Protein 1VDX (pdb70)

B-factor: mean 43.55, std 13.24, range [12.9, 98.38]

Radius of gyration: 16.68 Å; Cα contacts (8 Å, |Δi|>4): 353; chains: 1; bounding box: 42×32×39 Å

CATH classification: 3.90.1140.10

Foldseek 3Di:
DWKFKWFAFDVLLLVLLVVLLVLLPPDQFHKQFADSVPWTWTLTGQGDDDVVVVVVLVVQQQVLQAVDAKDKKWWWFWDAPPDLVDGFWIKIAIHDCVSVQVSSVSSQVVCVVVVTDHDDRDGGITTGITGPDGDHSVSSSVSRVVRGTPTSGMGMRFKMFMWDWDDDDSDIDIDTPDIHTHHD

Sequence (184 aa):
MRAFIAIDVNESVRDSLVRAQDYIGSKEAKIKFVERENLHITLKFLGEITEEQAEEIKNILKKIAEKYKKHEVKVKGIGVFPNPNYIRVIWAGIENDEIIREMAREIEDELAKLGFKKEGNFVAHITLGRVKFVKDKLGLTMKLKELANEDFGSFVVDAIELKKSTLTPKGPIYETLARFELSE

Organism: Pyrococcus horikoshii (strain ATCC 700860 / DSM 12428 / JCM 9974 / NBRC 100139 / OT-3) (NCBI:txid70601)

Solvent-accessible surface area: 10277 Å² total; per-residue (Å²): 34,116,5,9,0,1,1,41,10,56,98,71,0,18,46,29,0,46,169,11,11,115,121,3,21,60,170,26,1,95,14,70,45,24,81,80,119,14,1,25,0,19,8,13,131,9,29,115,3,76,119,138,60,4,85,76,0,52,103,23,0,114,100,0,2,90,128,28,130,54,40,120,4,77,0,83,9,20,16,30,110,56,85,87,133,151,24,111,15,3,50,0,8,18,81,93,24,90,73,0,121,59,0,5,139,33,0,34,50,33,0,32,147,68,72,32,178,101,114,56,138,53,69,3,52,0,20,0,0,101,15,133,116,59,112,72,138,126,17,2,37,104,48,10,136,126,14,45,119,69,78,21,26,38,3,75,0,52,8,0,12,0,18,61,17,58,131,68,145,169,22,49,75,62,80,63,55,22,154,28,96,7,45,150

Structure (mmCIF, N/CA/C/O backbone):
data_1VDX
#
_entry.id   1VDX
#
_cell.length_a   44.068
_cell.length_b   45.471
_cell.length_c   93.171
_cell.angle_alpha   90.00
_cell.angle_beta   90.00
_cell.angle_gamma   90.00
#
_symmetry.space_group_name_H-M   'P 21 21 21'
#
loop_
_entity.id
_entity.type
_entity.pdbx_description
1 polymer 'Hypothetical protein PH0099'
2 non-polymer 'CHLORIDE ION'
3 water water
#
loop_
_atom_site.group_PDB
_atom_site.id
_atom_site.type_symbol
_atom_site.label_atom_id
_atom_site.label_alt_id
_atom_site.label_comp_id
_atom_site.label_asym_id
_atom_site.label_entity_id
_atom_site.label_seq_id
_atom_site.pdbx_PDB_ins_code
_atom_site.Cartn_x
_atom_site.Cartn_y
_atom_site.Cartn_z
_atom_site.occupancy
_atom_site.B_iso_or_equiv
_atom_site.auth_seq_id
_atom_site.auth_comp_id
_atom_site.auth_asym_id
_atom_site.auth_atom_id
_atom_site.pdbx_PDB_model_num
ATOM 1 N N . MET A 1 1 ? 1.973 -8.398 47.870 1.00 39.81 1 MET A N 1
ATOM 2 C CA . MET A 1 1 ? 3.080 -7.486 48.244 1.00 44.96 1 MET A CA 1
ATOM 3 C C . MET A 1 1 ? 2.927 -7.053 49.699 1.00 44.64 1 MET A C 1
ATOM 4 O O . MET A 1 1 ? 1.860 -7.201 50.292 1.00 47.40 1 MET A O 1
ATOM 9 N N . ARG A 1 2 ? 4.010 -6.567 50.279 1.00 41.37 2 ARG A N 1
ATOM 10 C CA . ARG A 1 2 ? 3.992 -6.044 51.642 1.00 43.54 2 ARG A CA 1
ATOM 11 C C . ARG A 1 2 ? 3.719 -4.566 51.356 1.00 41.20 2 ARG A C 1
ATOM 12 O O . ARG A 1 2 ? 4.396 -3.984 50.496 1.00 43.71 2 ARG A O 1
ATOM 20 N N . ALA A 1 3 ? 2.760 -3.960 52.047 1.00 37.24 3 ALA A N 1
ATOM 21 C CA . ALA A 1 3 ? 2.445 -2.559 51.786 1.00 37.21 3 ALA A CA 1
ATOM 22 C C . ALA A 1 3 ? 2.056 -1.755 53.024 1.00 35.32 3 ALA A C 1
ATOM 23 O O . ALA A 1 3 ? 1.648 -2.311 54.039 1.00 35.21 3 ALA A O 1
ATOM 25 N N . PHE A 1 4 ? 2.188 -0.435 52.910 1.00 32.73 4 PHE A N 1
ATOM 26 C CA . PHE A 1 4 ? 1.834 0.484 53.979 1.00 30.37 4 PHE A CA 1
ATOM 27 C C . PHE A 1 4 ? 1.520 1.882 53.445 1.00 29.34 4 PHE A C 1
ATOM 28 O O . PHE A 1 4 ? 1.935 2.256 52.346 1.00 28.73 4 PHE A O 1
ATOM 36 N N . ILE A 1 5 ? 0.769 2.649 54.228 1.00 28.87 5 ILE A N 1
ATOM 37 C CA . ILE A 1 5 ? 0.391 4.005 53.851 1.00 25.03 5 ILE A CA 1
ATOM 38 C C . ILE A 1 5 ? 1.237 4.974 54.672 1.00 29.04 5 ILE A C 1
ATOM 39 O O . ILE A 1 5 ? 1.310 4.851 55.896 1.00 27.94 5 ILE A O 1
ATOM 44 N N . ALA A 1 6 ? 1.851 5.953 54.012 1.00 30.61 6 ALA A N 1
ATOM 45 C CA . ALA A 1 6 ? 2.699 6.889 54.728 1.00 32.10 6 ALA A CA 1
ATOM 46 C C . ALA A 1 6 ? 2.688 8.326 54.242 1.00 32.72 6 ALA A C 1
ATOM 47 O O . ALA A 1 6 ? 2.230 8.637 53.140 1.00 35.97 6 ALA A O 1
ATOM 49 N N . ILE A 1 7 ? 3.198 9.190 55.120 1.00 31.42 7 ILE A N 1
ATOM 50 C CA . ILE A 1 7 ? 3.369 10.617 54.875 1.00 27.42 7 ILE A CA 1
ATOM 51 C C . ILE A 1 7 ? 4.888 10.786 54.985 1.00 33.23 7 ILE A C 1
ATOM 52 O O . ILE A 1 7 ? 5.502 10.361 55.972 1.00 29.62 7 ILE A O 1
ATOM 57 N N . ASP A 1 8 ? 5.503 11.397 53.984 1.00 33.96 8 ASP A N 1
ATOM 58 C CA . ASP A 1 8 ? 6.946 11.572 54.028 1.00 35.53 8 ASP A CA 1
ATOM 59 C C . ASP A 1 8 ? 7.376 12.963 54.477 1.00 32.67 8 ASP A C 1
ATOM 60 O O . ASP A 1 8 ? 6.664 13.953 54.279 1.00 36.41 8 ASP A O 1
ATOM 65 N N . VAL A 1 9 ? 8.566 13.023 55.068 1.00 30.19 9 VAL A N 1
ATOM 66 C CA . VAL A 1 9 ? 9.141 14.268 55.565 1.00 30.95 9 VAL A CA 1
ATOM 67 C C . VAL A 1 9 ? 9.985 14.947 54.478 1.00 31.12 9 VAL A C 1
ATOM 68 O O . VAL A 1 9 ? 10.130 14.425 53.372 1.00 29.88 9 VAL A O 1
ATOM 72 N N . ASN A 1 10 ? 10.520 16.121 54.778 1.00 31.47 10 ASN A N 1
ATOM 73 C CA . ASN A 1 10 ? 11.336 16.829 53.798 1.00 32.48 10 ASN A CA 1
ATOM 74 C C . ASN A 1 10 ? 12.814 16.629 54.140 1.00 30.16 10 ASN A C 1
ATOM 75 O O . ASN A 1 10 ? 13.145 15.968 55.128 1.00 28.31 10 ASN A O 1
ATOM 80 N N . GLU A 1 11 ? 13.709 17.194 53.340 1.00 26.53 11 GLU A N 1
ATOM 81 C CA . GLU A 1 11 ? 15.136 17.008 53.596 1.00 33.92 11 GLU A CA 1
ATOM 82 C C . GLU A 1 11 ? 15.696 17.562 54.907 1.00 33.14 11 GLU A C 1
ATOM 83 O O . GLU A 1 11 ? 16.456 16.877 55.594 1.00 30.54 11 GLU A O 1
ATOM 89 N N . SER A 1 12 ? 15.331 18.793 55.254 1.00 31.25 12 SER A N 1
ATOM 90 C CA . SER A 1 12 ? 15.835 19.408 56.476 1.00 28.38 12 SER A CA 1
ATOM 91 C C . SER A 1 12 ? 15.546 18.548 57.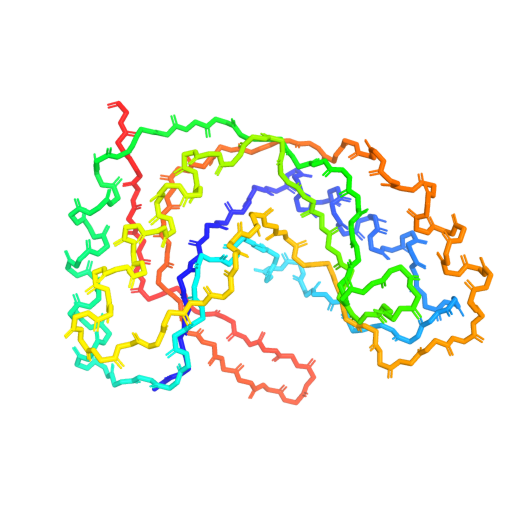698 1.00 28.81 12 SER A C 1
ATOM 92 O O . SER A 1 12 ? 16.425 18.350 58.541 1.00 29.30 12 SER A O 1
ATOM 95 N N . VAL A 1 13 ? 14.318 18.033 57.787 1.00 27.34 13 VAL A N 1
ATOM 96 C CA . VAL A 1 13 ? 13.911 17.175 58.900 1.00 24.89 13 VAL A CA 1
ATOM 97 C C . VAL A 1 13 ? 14.684 15.864 58.789 1.00 25.62 13 VAL A C 1
ATOM 98 O O . VAL A 1 13 ? 15.081 15.269 59.788 1.00 29.30 13 VAL A O 1
ATOM 102 N N . ARG A 1 14 ? 14.910 15.434 57.558 1.00 24.27 14 ARG A N 1
ATOM 103 C CA . ARG A 1 14 ? 15.632 14.208 57.305 1.00 26.48 14 ARG A CA 1
ATOM 104 C C . ARG A 1 14 ? 17.095 14.367 57.745 1.00 30.33 14 ARG A C 1
ATOM 105 O O . ARG A 1 14 ? 17.625 13.504 58.456 1.00 29.65 14 ARG A O 1
ATOM 113 N N . ASP A 1 15 ? 17.747 15.461 57.342 1.00 28.83 15 ASP A N 1
ATOM 114 C CA . ASP A 1 15 ? 19.137 15.690 57.748 1.00 29.89 15 ASP A CA 1
ATOM 115 C C . ASP A 1 15 ? 19.226 15.780 59.257 1.00 26.24 15 ASP A C 1
ATOM 116 O O . ASP A 1 15 ? 20.087 15.163 59.880 1.00 31.67 15 ASP A O 1
ATOM 121 N N . SER A 1 16 ? 18.331 16.561 59.842 1.00 22.92 16 SER A N 1
ATOM 122 C CA . SER A 1 16 ? 18.301 16.730 61.281 1.00 23.12 16 SER A CA 1
ATOM 123 C C . SER A 1 16 ? 18.115 15.386 61.993 1.00 28.58 16 SER A C 1
ATOM 124 O O . SER A 1 16 ? 18.824 15.092 62.953 1.00 32.70 16 SER A O 1
ATOM 127 N N . LEU A 1 17 ? 17.178 14.565 61.522 1.00 29.16 17 LEU A N 1
ATOM 128 C CA . LEU A 1 17 ? 16.940 13.278 62.160 1.00 28.03 17 LEU A CA 1
ATOM 129 C C . LEU A 1 17 ? 18.122 12.300 62.066 1.00 29.70 17 LEU A C 1
ATOM 130 O O . LEU A 1 17 ? 18.382 11.570 63.023 1.00 26.29 17 LEU A O 1
ATOM 135 N N . VAL A 1 18 ? 18.848 12.294 60.947 1.00 31.58 18 VAL A N 1
ATOM 136 C CA . VAL A 1 18 ? 19.986 11.386 60.793 1.00 31.19 18 VAL A CA 1
ATOM 137 C C . VAL A 1 18 ? 21.101 11.764 61.760 1.00 33.74 18 VAL A C 1
ATOM 138 O O . VAL A 1 18 ? 21.734 10.890 62.347 1.00 30.12 18 VAL A O 1
ATOM 142 N N . ARG A 1 19 ? 21.328 13.063 61.926 1.00 32.87 19 ARG A N 1
ATOM 143 C CA . ARG A 1 19 ? 22.356 13.535 62.828 1.00 28.87 19 ARG A CA 1
ATOM 144 C C . ARG A 1 19 ? 21.966 13.151 64.248 1.00 25.31 19 ARG A C 1
ATOM 145 O O . ARG A 1 19 ? 22.825 12.807 65.066 1.00 25.92 19 ARG A O 1
ATOM 153 N N . ALA A 1 20 ? 20.667 13.191 64.535 1.00 28.17 20 ALA A N 1
ATOM 154 C CA . ALA A 1 20 ? 20.185 12.827 65.865 1.00 30.99 20 ALA A CA 1
ATOM 155 C C . ALA A 1 20 ? 20.455 11.336 66.073 1.00 32.13 20 ALA A C 1
ATOM 156 O O . ALA A 1 20 ? 20.843 10.913 67.161 1.00 31.12 20 ALA A O 1
ATOM 158 N N . GLN A 1 21 ? 20.257 10.554 65.014 1.00 29.53 21 GLN A N 1
ATOM 159 C CA . GLN A 1 21 ? 20.488 9.112 65.060 1.00 34.63 21 GLN A CA 1
ATOM 160 C C . GLN A 1 21 ? 21.955 8.856 65.353 1.00 35.16 21 GLN A C 1
ATOM 161 O O . GLN A 1 21 ? 22.307 8.001 66.164 1.00 34.19 21 GLN A O 1
ATOM 167 N N . ASP A 1 22 ? 22.805 9.602 64.661 1.00 34.59 22 ASP A N 1
ATOM 168 C CA . ASP A 1 22 ? 24.247 9.490 64.821 1.00 35.51 22 ASP A CA 1
ATOM 169 C C . ASP A 1 22 ? 24.601 9.845 66.275 1.00 32.75 22 ASP A C 1
ATOM 170 O O . ASP A 1 22 ? 25.439 9.207 66.897 1.00 27.80 22 ASP A O 1
ATOM 175 N N . TYR A 1 23 ? 23.933 10.845 66.832 1.00 32.37 23 TYR A N 1
ATOM 176 C CA . TYR A 1 23 ? 24.220 11.225 68.208 1.00 32.08 23 TYR A CA 1
ATOM 177 C C . TYR A 1 23 ? 23.852 10.101 69.189 1.00 31.82 23 TYR A C 1
ATOM 178 O O . TYR A 1 23 ? 24.598 9.823 70.127 1.00 30.56 23 TYR A O 1
ATOM 187 N N . ILE A 1 24 ? 22.709 9.455 68.979 1.00 26.57 24 ILE A N 1
ATOM 188 C CA . ILE A 1 24 ? 22.313 8.353 69.848 1.00 29.25 24 ILE A CA 1
ATOM 189 C C . ILE A 1 24 ? 23.377 7.249 69.750 1.00 29.80 24 ILE A C 1
ATOM 190 O O . ILE A 1 24 ? 23.764 6.655 70.756 1.00 33.34 24 ILE A O 1
ATOM 195 N N . GLY A 1 25 ? 23.845 6.980 68.534 1.00 32.60 25 GLY A N 1
ATOM 196 C CA . GLY A 1 25 ? 24.885 5.984 68.330 1.00 34.38 25 GLY A CA 1
ATOM 197 C C . GLY A 1 25 ? 24.579 4.531 68.654 1.00 42.82 25 GLY A C 1
ATOM 198 O O . GLY A 1 25 ? 23.419 4.113 68.671 1.00 43.77 25 GLY A O 1
ATOM 199 N N . SER A 1 26 ? 25.635 3.764 68.931 1.00 44.42 26 SER A N 1
ATOM 200 C CA . SER A 1 26 ? 25.507 2.335 69.217 1.00 46.90 26 SER A CA 1
ATOM 201 C C . SER A 1 26 ? 26.189 1.876 70.499 1.00 48.97 26 SER A C 1
ATOM 202 O O . SER A 1 26 ? 26.382 0.676 70.685 1.00 49.84 26 SER A O 1
ATOM 205 N N . LYS A 1 27 ? 26.549 2.812 71.374 1.00 49.12 27 LYS A N 1
ATOM 206 C CA . LYS A 1 27 ? 27.226 2.473 72.620 1.00 47.32 27 LYS A CA 1
ATOM 207 C C . LYS A 1 27 ? 26.270 2.004 73.708 1.00 47.90 27 LYS A C 1
ATOM 208 O O . LYS A 1 27 ? 26.474 0.950 74.309 1.00 56.59 27 LYS A O 1
ATOM 214 N N . GLU A 1 28 ? 25.231 2.785 73.968 1.00 41.68 28 GLU A N 1
ATOM 215 C CA . GLU A 1 28 ? 24.273 2.432 75.004 1.00 40.27 28 GLU A CA 1
ATOM 216 C C . GLU A 1 28 ? 23.453 1.203 74.620 1.00 37.78 28 GLU A C 1
ATOM 217 O O . GLU A 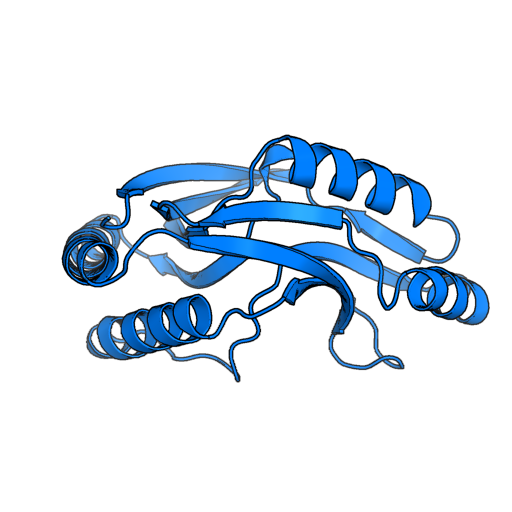1 28 ? 22.983 0.459 75.487 1.00 28.81 28 GLU A O 1
ATOM 223 N N . ALA A 1 29 ? 23.294 0.996 73.315 1.00 34.16 29 ALA A N 1
ATOM 224 C CA . ALA A 1 29 ? 22.506 -0.121 72.820 1.00 35.22 29 ALA A CA 1
ATOM 225 C C . ALA A 1 29 ? 22.729 -0.458 71.347 1.00 35.17 29 ALA A C 1
ATOM 226 O O . ALA A 1 29 ? 23.173 0.372 70.555 1.00 33.75 29 ALA A O 1
ATOM 228 N N . LYS A 1 30 ? 22.414 -1.705 71.012 1.00 37.86 30 LYS A N 1
ATOM 229 C CA . LYS A 1 30 ? 22.508 -2.241 69.658 1.00 36.26 30 LYS A CA 1
ATOM 230 C C . LYS A 1 30 ? 21.194 -1.797 69.018 1.00 33.26 30 LYS A C 1
ATOM 231 O O . LYS A 1 30 ? 20.121 -2.231 69.432 1.00 27.58 30 LYS A O 1
ATOM 237 N N . ILE A 1 31 ? 21.282 -0.910 68.033 1.00 33.61 31 ILE A N 1
ATOM 238 C CA . ILE A 1 31 ? 20.095 -0.386 67.373 1.00 36.85 31 ILE A CA 1
ATOM 239 C C . ILE A 1 31 ? 20.128 -0.425 65.852 1.00 36.60 31 ILE A C 1
ATOM 240 O O . ILE A 1 31 ? 21.121 -0.050 65.240 1.00 37.39 31 ILE A O 1
ATOM 245 N N . LYS A 1 32 ? 19.039 -0.887 65.247 1.00 37.85 32 LYS A N 1
ATOM 246 C CA . LYS A 1 32 ? 18.933 -0.883 63.795 1.00 41.96 32 LYS A CA 1
ATOM 247 C C . LYS A 1 32 ? 18.273 0.458 63.506 1.00 37.89 32 LYS A C 1
ATOM 248 O O . LYS A 1 32 ? 17.086 0.658 63.801 1.00 36.03 32 LYS A O 1
ATOM 254 N N . PHE A 1 33 ? 19.054 1.390 62.973 1.00 34.51 33 PHE A N 1
ATOM 255 C CA . PHE A 1 33 ? 18.543 2.716 62.650 1.00 29.38 33 PHE A CA 1
ATOM 256 C C . PHE A 1 33 ? 17.846 2.653 61.303 1.00 32.16 33 PHE A C 1
ATOM 257 O O . PHE A 1 33 ? 18.216 1.853 60.440 1.00 26.92 33 PHE A O 1
ATOM 265 N N . VAL A 1 34 ? 16.832 3.490 61.123 1.00 33.08 34 VAL A N 1
ATOM 266 C CA . VAL A 1 34 ? 16.104 3.524 59.860 1.00 26.01 34 VAL A CA 1
ATOM 267 C C . VAL A 1 34 ? 16.958 4.274 58.851 1.00 28.74 34 VAL A C 1
ATOM 268 O O . VAL A 1 34 ? 17.609 5.265 59.183 1.00 25.59 34 VAL A O 1
ATOM 272 N N . GLU A 1 35 ? 16.973 3.782 57.622 1.00 32.07 35 GLU A N 1
ATOM 273 C CA . GLU A 1 35 ? 17.732 4.425 56.567 1.00 32.84 35 GLU A CA 1
ATOM 274 C C . GLU A 1 35 ? 17.105 5.790 56.269 1.00 36.58 35 GLU A C 1
ATOM 275 O O . GLU A 1 35 ? 15.886 5.989 56.409 1.00 33.05 35 GLU A O 1
ATOM 281 N N . ARG A 1 36 ? 17.961 6.726 55.872 1.00 33.30 36 ARG A N 1
ATOM 282 C CA . ARG A 1 36 ? 17.584 8.100 55.570 1.00 31.13 36 ARG A CA 1
ATOM 283 C C . ARG A 1 36 ? 16.330 8.205 54.701 1.00 36.73 36 ARG A C 1
ATOM 284 O O . ARG A 1 36 ? 15.411 8.986 54.974 1.00 31.11 36 ARG A O 1
ATOM 292 N N . GLU A 1 37 ? 16.297 7.395 53.653 1.00 39.83 37 GLU A N 1
ATOM 293 C CA . GLU A 1 37 ? 15.185 7.403 52.708 1.00 41.57 37 GLU A CA 1
ATOM 294 C C . GLU A 1 37 ? 13.912 6.736 53.228 1.00 39.73 37 GLU A C 1
ATOM 295 O O . GLU A 1 37 ? 12.842 6.914 52.650 1.00 44.25 37 GLU A O 1
ATOM 301 N N . ASN A 1 38 ? 14.026 5.984 54.317 1.00 34.09 38 ASN A N 1
ATOM 302 C CA . ASN A 1 38 ? 12.870 5.304 54.891 1.00 32.74 38 ASN A CA 1
ATOM 303 C C . ASN A 1 38 ? 12.239 6.047 56.078 1.00 33.05 38 ASN A C 1
ATOM 304 O O . ASN A 1 38 ? 11.302 5.565 56.693 1.00 32.66 38 ASN A O 1
ATOM 309 N N . LEU A 1 39 ? 12.744 7.209 56.419 1.00 31.50 39 LEU A N 1
ATOM 310 C CA . LEU A 1 39 ? 12.145 7.935 57.529 1.00 29.90 39 LEU A CA 1
ATOM 311 C C . LEU A 1 39 ? 10.854 8.554 57.056 1.00 32.09 39 LEU A C 1
ATOM 312 O O . LEU A 1 39 ? 10.841 9.328 56.097 1.00 31.88 39 LEU A O 1
ATOM 317 N N . HIS A 1 40 ? 9.778 8.212 57.744 1.00 30.45 40 HIS A N 1
ATOM 318 C CA . HIS A 1 40 ? 8.440 8.730 57.418 1.00 28.96 40 HIS A CA 1
ATOM 319 C C . HIS A 1 40 ? 7.493 8.566 58.594 1.00 29.51 40 HIS A C 1
ATOM 320 O O . HIS A 1 40 ? 7.890 8.119 59.683 1.00 32.14 40 HIS A O 1
ATOM 327 N N . ILE A 1 41 ? 6.250 8.938 58.361 1.00 33.00 41 ILE A N 1
ATOM 328 C CA . ILE A 1 41 ? 5.206 8.795 59.360 1.00 30.65 41 ILE A CA 1
ATOM 329 C C . ILE A 1 41 ? 4.319 7.669 58.839 1.00 28.58 41 ILE A C 1
ATOM 330 O O . ILE A 1 41 ? 3.733 7.787 57.763 1.00 31.57 41 ILE A O 1
ATOM 335 N N . THR A 1 42 ? 4.224 6.581 59.591 1.00 25.33 42 THR A N 1
ATOM 336 C CA . THR A 1 42 ? 3.404 5.451 59.168 1.00 24.58 42 THR A CA 1
ATOM 337 C C . THR A 1 42 ? 1.950 5.740 59.497 1.00 29.13 42 THR A C 1
ATOM 338 O O . THR A 1 42 ? 1.608 6.016 60.644 1.00 20.95 42 THR A O 1
ATOM 342 N N . LEU A 1 43 ? 1.098 5.723 58.481 1.00 34.82 43 LEU A N 1
ATOM 343 C CA . LEU A 1 43 ? -0.309 5.969 58.722 1.00 36.65 43 LEU A CA 1
ATOM 344 C C . LEU A 1 43 ? -0.965 4.624 58.966 1.00 32.28 43 LEU A C 1
ATOM 345 O O . LEU A 1 43 ? -1.908 4.527 59.733 1.00 36.43 43 LEU A O 1
ATOM 350 N N . LYS A 1 44 ? -0.452 3.579 58.329 1.00 26.94 44 LYS A N 1
ATOM 351 C CA . LYS A 1 44 ? -1.021 2.261 58.530 1.00 24.34 44 LYS A CA 1
ATOM 352 C C . LYS A 1 44 ? -0.304 1.141 57.798 1.00 26.33 44 LYS A C 1
ATOM 353 O O . LYS A 1 44 ? -0.191 1.168 56.575 1.00 31.66 44 LYS A O 1
ATOM 359 N N . PHE A 1 45 ? 0.181 0.162 58.557 1.00 21.61 45 PHE A N 1
ATOM 360 C CA . PHE A 1 45 ? 0.839 -0.999 57.981 1.00 26.50 45 PHE A CA 1
ATOM 361 C C . PHE A 1 45 ? -0.289 -1.868 57.410 1.00 33.58 45 PHE A C 1
ATOM 362 O O . PHE A 1 45 ? -1.251 -2.184 58.110 1.00 35.29 45 PHE A O 1
ATOM 370 N N . LEU A 1 46 ? -0.176 -2.253 56.147 1.00 30.03 46 LEU A N 1
ATOM 371 C CA . LEU A 1 46 ? -1.207 -3.068 55.514 1.00 34.52 46 LEU A CA 1
ATOM 372 C C . LEU A 1 46 ? -0.870 -4.564 55.432 1.00 38.66 46 LEU A C 1
ATOM 373 O O . LEU A 1 46 ? -1.692 -5.364 54.975 1.00 34.97 46 LEU A O 1
ATOM 378 N N . GLY A 1 47 ? 0.334 -4.935 55.860 1.00 36.73 47 GLY A N 1
ATOM 379 C CA . GLY A 1 47 ? 0.740 -6.328 55.802 1.00 38.04 47 GLY A CA 1
ATOM 380 C C . GLY A 1 47 ? 0.784 -6.825 54.370 1.00 40.30 47 GLY A C 1
ATOM 381 O O . GLY A 1 47 ? 1.099 -6.066 53.452 1.00 41.39 47 GLY A O 1
ATOM 382 N N . GLU A 1 48 ? 0.463 -8.102 54.173 1.00 40.84 48 GLU A N 1
ATOM 383 C CA . GLU A 1 48 ? 0.453 -8.701 52.839 1.00 39.46 48 GLU A CA 1
ATOM 384 C C . GLU A 1 48 ? -0.854 -8.426 52.103 1.00 36.81 48 GLU A C 1
ATOM 385 O O . GLU A 1 48 ? 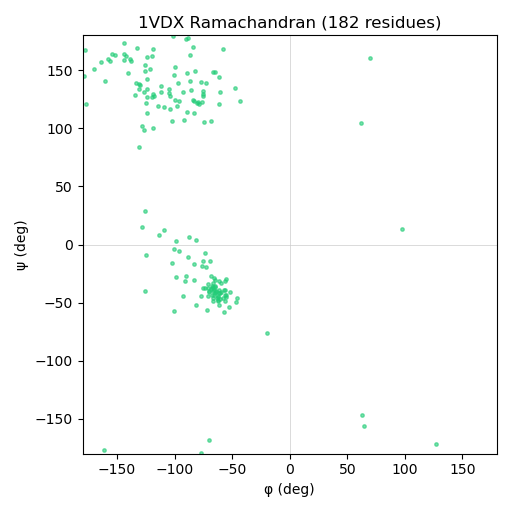-1.928 -8.763 52.595 1.00 39.04 48 GLU A O 1
ATOM 391 N N . ILE A 1 49 ? -0.763 -7.824 50.923 1.00 34.66 49 ILE A N 1
ATOM 392 C CA . ILE A 1 49 ? -1.957 -7.535 50.130 1.00 38.13 49 ILE A CA 1
ATOM 393 C C . ILE A 1 49 ? -1.745 -7.820 48.636 1.00 38.85 49 ILE A C 1
ATOM 394 O O . ILE A 1 49 ? -0.614 -7.860 48.155 1.00 34.86 49 ILE A O 1
ATOM 399 N N . THR A 1 50 ? -2.846 -7.998 47.912 1.00 37.73 50 THR A N 1
ATOM 400 C CA . THR A 1 50 ? -2.793 -8.273 46.483 1.00 43.16 50 THR A CA 1
ATOM 401 C C . THR A 1 50 ? -2.734 -6.978 45.690 1.00 42.55 50 THR A C 1
ATOM 402 O O . THR A 1 50 ? -3.019 -5.904 46.214 1.00 47.64 50 THR A O 1
ATOM 406 N N . GLU A 1 51 ? -2.343 -7.099 44.427 1.00 42.36 51 GLU A N 1
ATOM 407 C CA . GLU A 1 51 ? -2.275 -5.967 43.511 1.00 45.42 51 GLU A CA 1
ATOM 408 C C . GLU A 1 51 ? -3.689 -5.395 43.430 1.00 46.97 51 GLU A C 1
ATOM 409 O O . GLU A 1 51 ? -3.899 -4.185 43.412 1.00 45.41 51 GLU A O 1
ATOM 415 N N . GLU A 1 52 ? -4.653 -6.306 43.373 1.00 48.93 52 GLU A N 1
ATOM 416 C CA . GLU A 1 52 ? -6.062 -5.974 43.276 1.00 49.79 52 GLU A CA 1
ATOM 417 C C . GLU A 1 52 ? -6.541 -5.173 44.480 1.00 51.52 52 GLU A C 1
ATOM 418 O O . GLU A 1 52 ? -7.304 -4.221 44.326 1.00 50.29 52 GLU A O 1
ATOM 424 N N . GLN A 1 53 ? -6.102 -5.558 45.676 1.00 50.09 53 GLN A N 1
ATOM 425 C CA . GLN A 1 53 ? -6.488 -4.838 46.887 1.00 45.15 53 GLN A CA 1
ATOM 426 C C . GLN A 1 53 ? -5.772 -3.501 46.872 1.00 44.35 53 GLN A C 1
ATOM 427 O O . GLN A 1 53 ? -6.302 -2.497 47.352 1.00 43.33 53 GLN A O 1
ATOM 433 N N . ALA A 1 54 ? -4.558 -3.514 46.322 1.00 42.41 54 ALA A N 1
ATOM 434 C CA . ALA A 1 54 ? -3.724 -2.325 46.211 1.00 40.89 54 ALA A CA 1
ATOM 435 C C . ALA A 1 54 ? -4.483 -1.238 45.466 1.00 40.96 54 ALA A C 1
ATOM 436 O O . ALA A 1 54 ? -4.399 -0.068 45.830 1.00 40.65 54 ALA A O 1
ATOM 438 N N . GLU A 1 55 ? -5.227 -1.630 44.433 1.00 38.60 55 GLU A N 1
ATOM 439 C CA . GLU A 1 55 ? -6.006 -0.681 43.636 1.00 38.22 55 GLU A CA 1
ATOM 440 C C . GLU A 1 55 ? -7.203 -0.129 44.397 1.00 36.44 55 GLU A C 1
ATOM 441 O O . GLU A 1 55 ? -7.464 1.066 44.328 1.00 40.45 55 GLU A O 1
ATOM 447 N N . GLU A 1 56 ? -7.939 -0.994 45.094 1.00 32.36 56 GLU A N 1
ATOM 448 C CA . GLU A 1 56 ? -9.100 -0.560 45.868 1.00 37.78 56 GLU A CA 1
ATOM 449 C C . GLU A 1 56 ? -8.680 0.507 46.859 1.00 37.18 56 GLU A C 1
ATOM 450 O O . GLU A 1 56 ? -9.369 1.504 47.061 1.00 36.84 56 GLU A O 1
ATOM 456 N N . ILE A 1 57 ? -7.545 0.261 47.493 1.00 36.24 57 ILE A N 1
ATOM 457 C CA . ILE A 1 57 ? -7.019 1.171 48.482 1.00 36.83 57 ILE A CA 1
ATOM 458 C C . ILE A 1 57 ? -6.708 2.529 47.857 1.00 37.82 57 ILE A C 1
ATOM 459 O O . ILE A 1 57 ? -7.059 3.569 48.415 1.00 42.54 57 ILE A O 1
ATOM 464 N N . LYS A 1 58 ? -6.082 2.521 46.685 1.00 34.13 58 LYS A N 1
ATOM 465 C CA . LYS A 1 58 ? -5.752 3.769 46.009 1.00 33.16 58 LYS A CA 1
ATOM 466 C C . LYS A 1 58 ? -6.988 4.651 45.880 1.00 32.06 58 LYS A C 1
ATOM 467 O O . LYS A 1 58 ? -6.975 5.811 46.282 1.00 28.97 58 LYS A O 1
ATOM 473 N N . ASN A 1 59 ? -8.055 4.092 45.316 1.00 30.27 59 ASN A N 1
ATOM 474 C CA . ASN A 1 59 ? -9.293 4.832 45.125 1.00 32.50 59 ASN A CA 1
ATOM 475 C C . ASN A 1 59 ? -9.872 5.420 46.416 1.00 35.38 59 ASN A C 1
ATO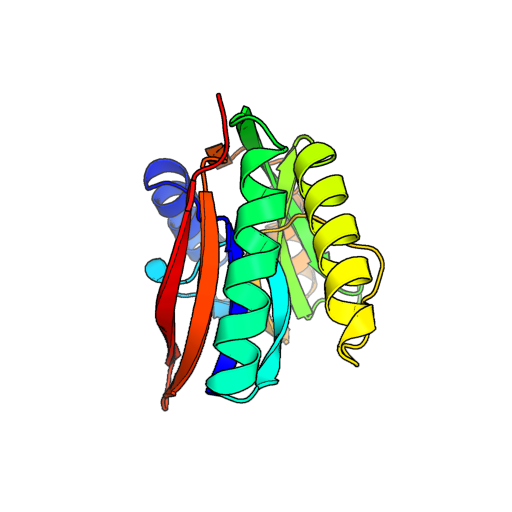M 476 O O . ASN A 1 59 ? -10.506 6.472 46.386 1.00 34.79 59 ASN A O 1
ATOM 481 N N . ILE A 1 60 ?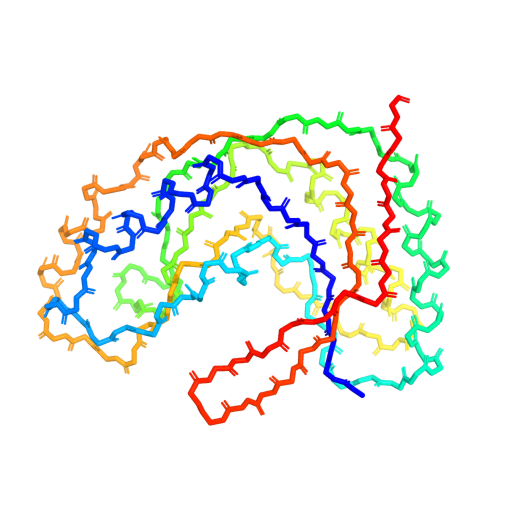 -9.664 4.746 47.543 1.00 29.28 60 ILE A N 1
ATOM 482 C CA . ILE A 1 60 ? -10.175 5.247 48.813 1.00 38.08 60 ILE A CA 1
ATOM 483 C C . ILE A 1 60 ? -9.289 6.390 49.310 1.00 37.87 60 ILE A C 1
ATOM 484 O O . ILE A 1 60 ? -9.781 7.428 49.749 1.00 37.08 60 ILE A O 1
ATOM 489 N N . LEU A 1 61 ? -7.977 6.195 49.224 1.00 38.14 61 LEU A N 1
ATOM 490 C CA . LEU A 1 61 ? -7.024 7.201 49.672 1.00 40.22 61 LEU A CA 1
ATOM 491 C C . LEU A 1 61 ? -7.171 8.521 48.927 1.00 36.11 61 LEU A C 1
ATOM 492 O O . LEU A 1 61 ? -6.952 9.590 49.486 1.00 37.47 61 LEU A O 1
ATOM 497 N N . LYS A 1 62 ? -7.545 8.439 47.661 1.00 34.00 62 LYS A N 1
ATOM 498 C CA . LYS A 1 62 ? -7.704 9.624 46.845 1.00 39.35 62 LYS A CA 1
ATOM 499 C C . LYS A 1 62 ? -8.930 10.420 47.306 1.00 41.38 62 LYS A C 1
ATOM 500 O O . LYS A 1 62 ? -8.897 11.645 47.379 1.00 38.57 62 LYS A O 1
ATOM 506 N N . LYS A 1 63 ? -10.007 9.723 47.647 1.00 45.24 63 LYS A N 1
ATOM 507 C CA . LYS A 1 63 ? -11.213 10.408 48.100 1.00 49.89 63 LYS A CA 1
ATOM 508 C C . LYS A 1 63 ? -11.034 10.979 49.512 1.00 49.48 63 LYS A C 1
ATOM 509 O O . LYS A 1 63 ? -11.781 11.862 49.932 1.00 57.45 63 LYS A O 1
ATOM 515 N N . ILE A 1 64 ? -10.048 10.473 50.247 1.00 45.10 64 ILE A N 1
ATOM 516 C CA . ILE A 1 64 ? -9.786 10.964 51.593 1.00 44.98 64 ILE A CA 1
ATOM 517 C C . ILE A 1 64 ? -8.734 12.076 51.557 1.00 46.53 64 ILE A C 1
ATOM 518 O O . ILE A 1 64 ? -8.882 13.105 52.202 1.00 48.28 64 ILE A O 1
ATOM 523 N N . ALA A 1 65 ? -7.674 11.856 50.788 1.00 48.66 65 ALA A N 1
ATOM 524 C CA . ALA A 1 65 ? -6.579 12.813 50.667 1.00 53.95 65 ALA A CA 1
ATOM 525 C C . ALA A 1 65 ? -7.005 14.214 50.238 1.00 58.69 65 ALA A C 1
ATOM 526 O O . ALA A 1 65 ? -6.358 15.204 50.592 1.00 57.77 65 ALA A O 1
ATOM 528 N N . GLU A 1 66 ? -8.082 14.301 49.465 1.00 58.17 66 GLU A N 1
ATOM 529 C CA . GLU A 1 66 ? -8.561 15.595 48.994 1.00 57.70 66 GLU A CA 1
ATOM 530 C C . GLU A 1 66 ? -9.431 16.311 50.029 1.00 53.74 66 GLU A C 1
ATOM 531 O O . GLU A 1 66 ? -9.653 17.517 49.945 1.00 50.64 66 GLU A O 1
ATOM 537 N N . LYS A 1 67 ? -9.917 15.567 51.011 1.00 50.25 67 LYS A N 1
ATOM 538 C CA . LYS A 1 67 ? -10.748 16.150 52.049 1.00 47.55 67 LYS A CA 1
ATOM 539 C C . LYS A 1 67 ? -9.935 16.832 53.152 1.00 49.73 67 LYS A C 1
ATOM 540 O O . LYS A 1 67 ? -10.504 17.309 54.130 1.00 55.72 67 LYS A O 1
ATOM 546 N N . TYR A 1 68 ? -8.614 16.885 53.004 1.00 48.68 68 TYR A N 1
ATOM 547 C CA . TYR A 1 68 ? -7.767 17.519 54.016 1.00 43.98 68 TYR A CA 1
ATOM 548 C C . TYR A 1 68 ? -6.813 18.506 53.378 1.00 41.92 68 TYR A C 1
ATOM 549 O O . TYR A 1 68 ? -6.222 18.230 52.339 1.00 48.52 68 TYR A O 1
ATOM 558 N N . LYS A 1 69 ? -6.658 19.664 54.000 1.00 44.24 69 LYS A N 1
ATOM 559 C CA . LYS A 1 69 ? -5.765 20.666 53.455 1.00 49.30 69 LYS A CA 1
ATOM 560 C C . LYS A 1 69 ? -4.330 20.512 53.968 1.00 49.85 69 LYS A C 1
ATOM 561 O O . LYS A 1 69 ? -4.090 20.084 55.103 1.00 44.75 69 LYS A O 1
ATOM 567 N N . LYS A 1 70 ? -3.376 20.864 53.114 1.00 49.34 70 LYS A N 1
ATOM 568 C CA . LYS A 1 70 ? -1.968 20.783 53.472 1.00 49.94 70 LYS A CA 1
ATOM 569 C C . LYS A 1 70 ? -1.681 21.704 54.650 1.00 48.12 70 LYS A C 1
ATOM 570 O O . LYS A 1 70 ? -2.267 22.775 54.763 1.00 52.14 70 LYS A O 1
ATOM 576 N N . HIS A 1 71 ? -0.787 21.269 55.530 1.00 46.36 71 HIS A N 1
ATOM 577 C CA . HIS A 1 71 ? -0.404 22.040 56.706 1.00 42.67 71 HIS A CA 1
ATOM 578 C C . HIS A 1 71 ? 1.011 21.702 57.130 1.00 47.58 71 HIS A C 1
ATOM 579 O O . HIS A 1 71 ? 1.573 20.681 56.727 1.00 53.64 71 HIS A O 1
ATOM 586 N N . GLU A 1 72 ? 1.590 22.559 57.955 1.00 47.74 72 GLU A N 1
ATOM 587 C CA . GLU A 1 72 ? 2.939 22.323 58.428 1.00 48.53 72 GLU A CA 1
ATOM 588 C C . GLU A 1 72 ? 2.876 21.674 59.804 1.00 47.46 72 GLU A C 1
ATOM 589 O O . GLU A 1 72 ? 2.028 22.030 60.625 1.00 46.77 72 GLU A O 1
ATOM 595 N N . VAL A 1 73 ? 3.747 20.696 60.035 1.00 42.91 73 VAL A N 1
ATOM 596 C CA . VAL A 1 73 ? 3.815 20.019 61.326 1.00 37.92 73 VAL A CA 1
ATOM 597 C C . VAL A 1 73 ? 5.242 20.167 61.808 1.00 33.59 73 VAL A C 1
ATOM 598 O O . VAL A 1 73 ? 6.134 20.444 61.019 1.00 37.95 73 VAL A O 1
ATOM 602 N N . LYS A 1 74 ? 5.445 19.971 63.103 1.00 33.46 74 LYS A N 1
ATOM 603 C CA . LYS A 1 74 ? 6.753 20.106 63.712 1.00 33.08 74 LYS A CA 1
ATOM 604 C C . LYS A 1 74 ? 7.174 18.777 64.334 1.00 38.56 74 LYS A C 1
ATOM 605 O O . LYS A 1 74 ? 6.411 18.162 65.090 1.00 35.80 74 LYS A O 1
ATOM 611 N N . VAL A 1 75 ? 8.382 18.324 64.004 1.00 35.46 75 VAL A N 1
ATOM 612 C CA . VAL A 1 75 ? 8.883 17.076 64.559 1.00 34.43 75 VAL A CA 1
ATOM 613 C C . VAL A 1 75 ? 9.591 17.422 65.849 1.00 38.26 75 VAL A C 1
ATOM 614 O O . VAL A 1 75 ? 10.624 18.099 65.852 1.00 37.94 75 VAL A O 1
ATOM 618 N N . LYS A 1 76 ? 9.031 16.947 66.950 1.00 36.86 76 LYS A N 1
ATOM 619 C CA . LYS A 1 76 ? 9.584 17.268 68.237 1.00 42.67 76 LYS A CA 1
ATOM 620 C C . LYS A 1 76 ? 9.576 16.103 69.213 1.00 41.25 76 LYS A C 1
ATOM 621 O O . LYS A 1 76 ? 8.697 15.237 69.178 1.00 31.81 76 LYS A O 1
ATOM 627 N N . GLY A 1 77 ? 10.601 16.099 70.061 1.00 41.75 77 GLY A N 1
ATOM 628 C CA . GLY A 1 77 ? 10.757 15.096 71.099 1.00 38.83 77 GLY A CA 1
ATOM 629 C C . GLY A 1 77 ? 11.085 13.677 70.686 1.00 37.28 77 GLY A C 1
ATOM 630 O O . GLY A 1 77 ? 10.885 13.290 69.542 1.00 34.28 77 GLY A O 1
ATOM 631 N N . ILE A 1 78 ? 11.614 12.911 71.638 1.00 37.56 78 ILE A N 1
ATOM 632 C CA . ILE A 1 78 ? 11.954 11.507 71.426 1.00 36.59 78 ILE A CA 1
ATOM 633 C C . ILE A 1 78 ? 11.127 10.686 72.408 1.00 37.54 78 ILE A C 1
ATOM 634 O O . ILE A 1 78 ? 11.138 10.950 73.607 1.00 37.75 78 ILE A O 1
ATOM 639 N N . GLY A 1 79 ? 10.401 9.702 71.892 1.00 37.88 79 GLY A N 1
ATOM 640 C CA . GLY A 1 79 ? 9.589 8.858 72.744 1.00 41.56 79 GLY A CA 1
ATOM 641 C C . GLY A 1 79 ? 10.069 7.436 72.583 1.00 42.62 79 GLY A C 1
ATOM 642 O O . GLY A 1 79 ? 10.765 7.132 71.615 1.00 41.78 79 GLY A O 1
ATOM 643 N N . VAL A 1 80 ? 9.716 6.571 73.528 1.00 41.71 80 VAL A N 1
ATOM 644 C CA . VAL A 1 80 ? 10.109 5.175 73.456 1.00 38.28 80 VAL A CA 1
ATOM 645 C C . VAL A 1 80 ? 8.893 4.273 73.572 1.00 41.67 80 VAL A C 1
ATOM 646 O O . VAL A 1 80 ? 7.907 4.616 74.220 1.00 43.93 80 VAL A O 1
ATOM 650 N N . PHE A 1 81 ? 8.972 3.115 72.932 1.00 40.25 81 PHE A N 1
ATOM 651 C CA . PHE A 1 81 ? 7.875 2.160 72.927 1.00 42.74 81 PHE A CA 1
ATOM 652 C C . PHE A 1 81 ? 8.466 0.779 73.216 1.00 47.41 81 PHE A C 1
ATOM 653 O O . PHE A 1 81 ? 9.502 0.416 72.657 1.00 48.07 81 PHE A O 1
ATOM 661 N N . PRO A 1 82 ? 7.782 -0.030 74.033 1.00 48.77 82 PRO A N 1
ATOM 662 C CA . PRO A 1 82 ? 6.537 0.263 74.753 1.00 46.87 82 PRO A CA 1
ATOM 663 C C . PRO A 1 82 ? 6.670 1.231 75.922 1.00 49.80 82 PRO A C 1
ATOM 664 O O . PRO A 1 82 ? 5.996 2.256 75.970 1.00 51.12 82 PRO A O 1
ATOM 668 N N . ASN A 1 83 ? 7.544 0.900 76.870 1.00 51.60 83 ASN A N 1
ATOM 669 C CA . ASN A 1 83 ? 7.748 1.734 78.052 1.00 55.05 83 ASN A CA 1
ATOM 670 C C . ASN A 1 83 ? 9.169 2.258 78.178 1.00 52.79 83 ASN A C 1
ATOM 671 O O . ASN A 1 83 ? 10.074 1.813 77.467 1.00 45.66 83 ASN A O 1
ATOM 676 N N . PRO A 1 84 ? 9.376 3.228 79.088 1.00 52.11 84 PRO A N 1
ATOM 677 C CA . PRO A 1 84 ? 10.710 3.792 79.304 1.00 52.73 84 PRO A CA 1
ATOM 678 C C . PRO A 1 84 ? 11.574 2.718 79.958 1.00 52.14 84 PRO A C 1
ATOM 679 O O . PRO A 1 84 ? 12.794 2.828 79.992 1.00 53.97 84 PRO A O 1
ATOM 683 N N . ASN A 1 85 ? 10.927 1.669 80.463 1.00 54.83 85 ASN A N 1
ATOM 684 C CA . ASN A 1 85 ? 11.636 0.566 81.108 1.00 54.47 85 ASN A CA 1
ATOM 685 C C . ASN A 1 85 ? 11.751 -0.648 80.190 1.00 51.33 85 ASN A C 1
ATOM 686 O O . ASN A 1 85 ? 12.543 -1.558 80.440 1.00 42.78 85 ASN A O 1
ATOM 691 N N . TYR A 1 86 ? 10.941 -0.651 79.136 1.00 50.07 86 TYR A N 1
ATOM 692 C CA . TYR A 1 86 ? 10.952 -1.704 78.127 1.00 46.60 86 TYR A CA 1
ATOM 693 C C . TYR A 1 86 ? 11.017 -0.951 76.808 1.00 47.75 86 TYR A C 1
ATOM 694 O O . TYR A 1 86 ? 9.998 -0.690 76.163 1.00 50.43 86 TYR A O 1
ATOM 703 N N . ILE A 1 87 ? 12.232 -0.592 76.419 1.00 45.78 87 ILE A N 1
ATOM 704 C CA . ILE A 1 87 ? 12.449 0.182 75.206 1.00 46.44 87 ILE A CA 1
ATOM 705 C C . ILE A 1 87 ? 12.850 -0.640 73.969 1.00 46.69 87 ILE A C 1
ATOM 706 O O . ILE A 1 87 ? 13.879 -1.321 73.961 1.00 45.92 87 ILE A O 1
ATOM 711 N N . ARG A 1 88 ? 12.01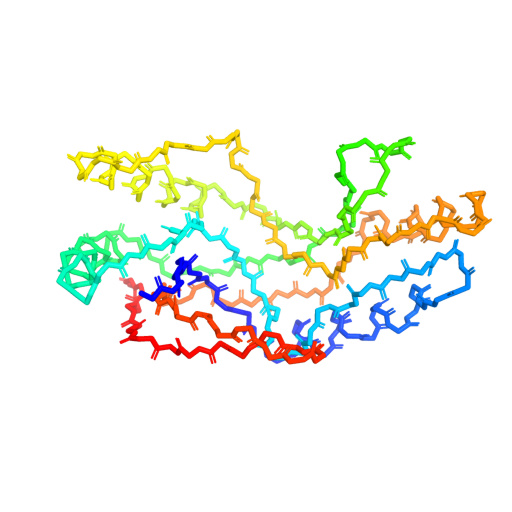8 -0.568 72.930 1.00 40.92 88 ARG A N 1
ATOM 712 C CA . ARG A 1 88 ? 12.256 -1.293 71.698 1.00 38.66 88 ARG A CA 1
ATOM 713 C C . ARG A 1 88 ? 12.236 -0.376 70.490 1.00 39.77 88 ARG A C 1
ATOM 714 O O . ARG A 1 88 ? 13.037 -0.543 69.582 1.00 42.59 88 ARG A O 1
ATOM 722 N N . VAL A 1 89 ? 11.319 0.585 70.473 1.00 43.01 89 VAL A N 1
ATOM 723 C CA . VAL A 1 89 ? 11.223 1.512 69.355 1.00 37.71 89 VAL A CA 1
ATOM 724 C C . VAL A 1 89 ? 11.564 2.931 69.791 1.00 36.46 89 VAL A C 1
ATOM 725 O O . VAL A 1 89 ? 10.921 3.488 70.678 1.00 36.47 89 VAL A O 1
ATOM 729 N N . ILE A 1 90 ? 12.606 3.497 69.192 1.00 33.13 90 ILE A N 1
ATOM 730 C CA . ILE A 1 90 ? 12.990 4.871 69.501 1.00 33.99 90 ILE A CA 1
ATOM 731 C C . ILE A 1 90 ? 12.323 5.671 68.398 1.00 30.01 90 ILE A C 1
ATOM 732 O O . ILE A 1 90 ? 12.551 5.387 67.224 1.00 32.88 90 ILE A O 1
ATOM 737 N N . TRP A 1 91 ? 11.492 6.647 68.773 1.00 26.99 91 TRP A N 1
ATOM 738 C CA . TRP A 1 91 ? 10.776 7.469 67.798 1.00 22.14 91 TRP A CA 1
ATOM 739 C C . TRP A 1 91 ? 10.700 8.964 68.096 1.00 27.43 91 TRP A C 1
ATOM 740 O O . TRP A 1 91 ? 10.840 9.405 69.236 1.00 23.69 91 TRP A O 1
ATOM 751 N N . ALA A 1 92 ? 10.474 9.741 67.041 1.00 32.08 92 ALA A N 1
ATOM 752 C CA . ALA A 1 92 ? 10.329 11.187 67.148 1.00 33.99 92 ALA A CA 1
ATOM 753 C C . ALA A 1 92 ? 8.835 11.478 66.993 1.00 33.37 92 ALA A C 1
ATOM 754 O O . ALA A 1 92 ? 8.179 10.932 66.101 1.00 30.42 92 ALA A O 1
ATOM 756 N N . GLY A 1 93 ? 8.312 12.328 67.873 1.00 30.27 93 GLY A N 1
ATOM 757 C CA . GLY A 1 93 ? 6.904 12.676 67.846 1.00 30.20 93 GLY A CA 1
ATOM 758 C C . GLY A 1 93 ? 6.597 13.848 66.948 1.00 28.84 93 GLY A C 1
ATOM 759 O O . GLY A 1 93 ? 7.496 14.446 66.346 1.00 34.42 93 GLY A O 1
ATOM 760 N N . ILE A 1 94 ? 5.313 14.173 66.850 1.00 31.43 94 ILE A N 1
ATOM 761 C CA . ILE A 1 94 ? 4.866 15.282 66.006 1.00 33.19 94 ILE A CA 1
ATOM 762 C C . ILE A 1 94 ? 4.054 16.310 66.782 1.00 38.79 94 ILE A C 1
ATOM 763 O O . ILE A 1 94 ? 3.080 15.967 67.456 1.00 36.73 94 ILE A O 1
ATOM 768 N N . GLU A 1 95 ? 4.456 17.573 66.688 1.00 43.96 95 GLU A N 1
ATOM 769 C CA . GLU A 1 95 ? 3.737 18.634 67.376 1.00 48.10 95 GLU A CA 1
ATOM 770 C C . GLU A 1 95 ? 2.433 18.896 66.603 1.00 50.14 95 GLU A C 1
ATOM 771 O O . GLU A 1 95 ? 2.416 19.507 65.528 1.00 50.52 95 GLU A O 1
ATOM 777 N N . ASN A 1 96 ? 1.353 18.410 67.205 1.00 51.61 96 ASN A N 1
ATOM 778 C CA . ASN A 1 96 ? -0.015 18.418 66.696 1.00 51.27 96 ASN A CA 1
ATOM 779 C C . ASN A 1 96 ? -0.189 17.636 65.402 1.00 47.06 96 ASN A C 1
ATOM 780 O O . ASN A 1 96 ? 0.183 18.065 64.302 1.00 44.52 96 ASN A O 1
ATOM 785 N N . ASP A 1 97 ? -0.783 16.466 65.588 1.00 45.88 97 ASP A N 1
ATOM 786 C CA . ASP A 1 97 ? -1.060 15.512 64.536 1.00 50.92 97 ASP A CA 1
ATOM 787 C C . ASP A 1 97 ? -2.535 15.168 64.564 1.00 46.82 97 ASP A C 1
ATOM 788 O O . ASP A 1 97 ? -2.923 14.060 64.186 1.00 43.40 97 ASP A O 1
ATOM 793 N N . GLU A 1 98 ? -3.358 16.100 65.025 1.00 44.03 98 GLU A N 1
ATOM 794 C CA . GLU A 1 98 ? -4.788 15.836 65.090 1.00 46.53 98 GLU A CA 1
ATOM 795 C C . GLU A 1 98 ? -5.357 15.635 63.695 1.00 41.23 98 GLU A C 1
ATOM 796 O O . GLU A 1 98 ? -6.175 14.744 63.477 1.00 47.27 98 GLU A O 1
ATOM 802 N N . ILE A 1 99 ? -4.914 16.448 62.750 1.00 34.04 99 ILE A N 1
ATOM 803 C CA . ILE A 1 99 ? -5.387 16.314 61.381 1.00 41.87 99 ILE A CA 1
ATOM 804 C C . ILE A 1 99 ? -4.872 14.994 60.819 1.00 43.61 99 ILE A C 1
ATOM 805 O O . ILE A 1 99 ? -5.567 14.303 60.072 1.00 48.99 99 ILE A O 1
ATOM 810 N N . ILE A 1 100 ? -3.643 14.658 61.199 1.00 42.29 100 ILE A N 1
ATOM 811 C CA . ILE A 1 100 ? -2.983 13.430 60.783 1.00 39.04 100 ILE A CA 1
ATOM 812 C C . ILE A 1 100 ? -3.683 12.262 61.467 1.00 41.48 100 ILE A C 1
ATOM 813 O O . ILE A 1 100 ? -3.923 11.215 60.862 1.00 39.93 100 ILE A O 1
ATOM 818 N N . ARG A 1 101 ? -4.021 12.472 62.736 1.00 43.92 101 ARG A N 1
ATOM 819 C CA . ARG A 1 101 ? -4.704 11.485 63.559 1.00 42.98 101 ARG A CA 1
ATOM 820 C C . ARG A 1 101 ? -6.090 11.234 62.966 1.00 42.86 101 ARG A C 1
ATOM 821 O O . ARG A 1 101 ? -6.560 10.101 62.905 1.00 45.98 101 ARG A O 1
ATOM 829 N N . GLU A 1 102 ? -6.732 12.305 62.513 1.00 41.33 102 GLU A N 1
ATOM 830 C CA . GLU A 1 102 ? -8.060 12.198 61.937 1.00 42.59 102 GLU A CA 1
ATOM 831 C C . GLU A 1 102 ? -7.997 11.452 60.607 1.00 43.93 102 GLU A C 1
ATOM 832 O O . GLU A 1 102 ? -8.875 10.644 60.305 1.00 44.09 102 GLU A O 1
ATOM 838 N N . MET A 1 103 ? -6.952 11.705 59.820 1.00 43.12 103 MET A N 1
ATOM 839 C CA . MET A 1 103 ? -6.777 11.000 58.554 1.00 40.39 103 MET A CA 1
ATOM 840 C C . MET A 1 103 ? -6.601 9.505 58.812 1.00 40.28 103 MET A C 1
ATOM 841 O O . MET A 1 103 ? -7.235 8.672 58.170 1.00 43.44 103 MET A O 1
ATOM 846 N N . ALA A 1 104 ? -5.731 9.170 59.756 1.00 43.72 104 ALA A N 1
ATOM 847 C CA . ALA A 1 104 ? -5.460 7.773 60.074 1.00 44.90 104 ALA A CA 1
ATOM 848 C C . ALA A 1 104 ? -6.712 7.002 60.468 1.00 41.87 104 ALA A C 1
ATOM 849 O O . ALA A 1 104 ? -6.868 5.837 60.101 1.00 35.88 104 ALA A O 1
ATOM 851 N N . ARG A 1 105 ? -7.593 7.656 61.220 1.00 43.06 105 ARG A N 1
ATOM 852 C CA . ARG A 1 105 ? -8.831 7.032 61.683 1.00 43.90 105 ARG A CA 1
ATOM 853 C C . ARG A 1 105 ? -9.765 6.764 60.502 1.00 43.01 105 ARG A C 1
ATOM 854 O O . ARG A 1 105 ? -10.370 5.697 60.404 1.00 40.94 105 ARG A O 1
ATOM 862 N N . GLU A 1 106 ? -9.866 7.739 59.605 1.00 44.09 106 GLU A N 1
ATOM 863 C CA . GLU A 1 106 ? -10.710 7.611 58.428 1.00 45.69 106 GLU A CA 1
ATOM 864 C C . GLU A 1 106 ? -10.176 6.533 57.476 1.00 47.80 106 GLU A C 1
ATOM 865 O O . GLU A 1 106 ? -10.957 5.857 56.806 1.00 54.51 106 GLU A O 1
ATOM 871 N N . ILE A 1 107 ? -8.853 6.375 57.420 1.00 43.04 107 ILE A N 1
ATOM 872 C CA . ILE A 1 107 ? -8.228 5.367 56.565 1.00 39.51 107 ILE A CA 1
ATOM 873 C C . ILE A 1 107 ? -8.462 3.988 57.194 1.00 37.11 107 ILE A C 1
ATOM 874 O O . ILE A 1 107 ? -8.707 2.990 56.510 1.00 33.24 107 ILE A O 1
ATOM 879 N N . GLU A 1 108 ? -8.396 3.964 58.518 1.00 36.84 108 GLU A N 1
ATOM 880 C CA . GLU A 1 108 ? -8.555 2.744 59.295 1.00 41.49 108 GLU A CA 1
ATOM 881 C C . GLU A 1 108 ? -9.958 2.170 59.212 1.00 41.06 108 GLU A C 1
ATOM 882 O O . GLU A 1 108 ? -10.131 0.968 59.015 1.00 39.26 108 GLU A O 1
ATOM 888 N N . ASP A 1 109 ? -10.957 3.031 59.369 1.00 42.77 109 ASP A N 1
ATOM 889 C CA . ASP A 1 109 ? -12.346 2.594 59.322 1.00 44.02 109 ASP A CA 1
ATOM 890 C C . ASP A 1 109 ? -12.739 2.211 57.890 1.00 44.54 109 ASP A C 1
ATOM 891 O O . ASP A 1 109 ? -13.476 1.248 57.672 1.00 43.08 109 ASP A O 1
ATOM 896 N N . GLU A 1 110 ? -12.235 2.960 56.915 1.00 42.02 110 GLU A N 1
ATOM 897 C CA . GLU A 1 110 ? -12.535 2.673 55.518 1.00 42.72 110 GLU A CA 1
ATOM 898 C C . GLU A 1 110 ? -11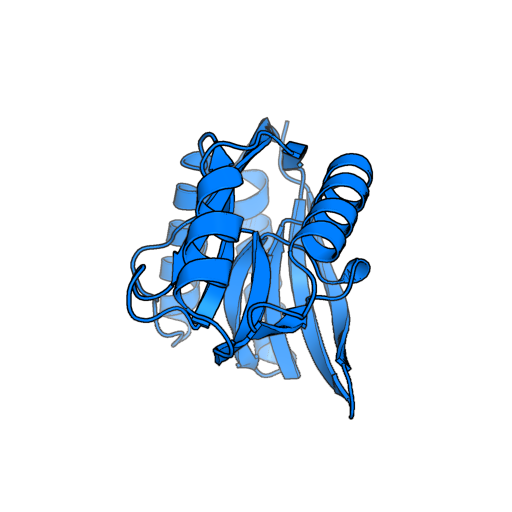.956 1.329 55.067 1.00 42.11 110 GLU A C 1
ATOM 899 O O . GLU A 1 110 ? -12.632 0.561 54.383 1.00 43.60 110 GLU A O 1
ATOM 905 N N . LEU A 1 111 ? -10.716 1.040 55.450 1.00 37.85 111 LEU A N 1
ATOM 906 C CA . LEU A 1 111 ? -10.100 -0.225 55.074 1.00 40.21 111 LEU A CA 1
ATOM 907 C C . LEU A 1 111 ? -10.628 -1.387 55.913 1.00 40.32 111 LEU A C 1
ATOM 908 O O . LEU A 1 111 ? -10.483 -2.557 55.534 1.00 43.75 111 LEU A O 1
ATOM 913 N N . ALA A 1 112 ? -11.236 -1.067 57.051 1.00 36.58 112 ALA A N 1
ATOM 914 C CA . ALA A 1 112 ? -11.798 -2.100 57.915 1.00 38.01 112 ALA A CA 1
ATOM 915 C C . ALA A 1 112 ? -12.937 -2.780 57.160 1.00 38.86 112 ALA A C 1
ATOM 916 O O . ALA A 1 112 ? -13.198 -3.970 57.348 1.00 37.77 112 ALA A O 1
ATOM 918 N N . LYS A 1 113 ? -13.597 -2.013 56.292 1.00 42.09 113 LYS A N 1
ATOM 919 C CA . LYS A 1 113 ? -14.700 -2.512 55.473 1.00 43.08 113 LYS A CA 1
ATOM 920 C C . LYS A 1 113 ? -14.229 -3.635 54.559 1.00 47.86 113 LYS A C 1
ATOM 921 O O . LYS A 1 113 ? -14.982 -4.558 54.245 1.00 49.00 113 LYS A O 1
ATOM 927 N N . LEU A 1 114 ? -12.970 -3.554 54.147 1.00 49.73 114 LEU A N 1
ATOM 928 C CA . LEU A 1 114 ? -12.388 -4.544 53.257 1.00 48.06 114 LEU A CA 1
ATOM 929 C C . LEU A 1 114 ? -11.795 -5.742 53.982 1.00 44.15 114 LEU A C 1
ATOM 930 O O . LEU A 1 114 ? -11.182 -6.598 53.353 1.00 41.61 114 LEU A O 1
ATOM 935 N N . GLY A 1 115 ? -11.986 -5.810 55.295 1.00 39.62 115 GLY A N 1
ATOM 936 C CA . GLY A 1 115 ? -11.445 -6.919 56.061 1.00 38.97 115 GLY A CA 1
ATOM 937 C C . GLY A 1 115 ? -10.117 -6.594 56.731 1.00 40.39 115 GLY A C 1
ATOM 938 O O . GLY A 1 115 ? -9.428 -7.493 57.211 1.00 38.54 115 GLY A O 1
ATOM 939 N N . PHE A 1 116 ? -9.751 -5.314 56.772 1.00 41.98 116 PHE A N 1
ATOM 940 C CA . PHE A 1 116 ? -8.495 -4.912 57.399 1.00 46.97 116 PHE A CA 1
ATOM 941 C C . PHE A 1 116 ? -8.645 -4.693 58.903 1.00 48.15 116 PHE A C 1
ATOM 942 O O . PHE A 1 116 ? -9.580 -4.033 59.360 1.00 49.31 116 PHE A O 1
ATOM 950 N N . LYS A 1 117 ? -7.718 -5.260 59.667 1.00 47.28 117 LYS A N 1
ATOM 951 C CA . LYS A 1 117 ? -7.736 -5.136 61.113 1.00 45.01 117 LYS A CA 1
ATOM 952 C C . LYS A 1 117 ? -7.333 -3.727 61.514 1.00 45.80 117 LYS A C 1
ATOM 953 O O . LYS A 1 117 ? -6.428 -3.143 60.920 1.00 42.99 117 LYS A O 1
ATOM 959 N N . LYS A 1 118 ? -8.015 -3.176 62.511 1.00 45.60 118 LYS A N 1
ATOM 960 C CA . LYS A 1 118 ? -7.689 -1.841 62.988 1.00 45.93 118 LYS A CA 1
ATOM 961 C C . LYS A 1 118 ? -6.433 -1.891 63.856 1.00 51.63 118 LYS A C 1
ATOM 962 O O . LYS A 1 118 ? -5.841 -2.957 64.042 1.00 49.08 118 LYS A O 1
ATOM 968 N N . GLU A 1 119 ? -6.013 -0.746 64.382 1.00 58.64 119 GLU A N 1
ATOM 969 C CA . GLU A 1 119 ? -4.799 -0.719 65.190 1.00 62.87 119 GLU A CA 1
ATOM 970 C C . GLU A 1 119 ? -4.919 0.028 66.497 1.00 65.23 119 GLU A C 1
ATOM 971 O O . GLU A 1 119 ? -5.903 0.728 66.748 1.00 61.64 119 GLU A O 1
ATOM 977 N N . GLY A 1 120 ? -3.894 -0.140 67.327 1.00 68.14 120 GLY A N 1
ATOM 978 C CA . GLY A 1 120 ? -3.862 0.512 68.621 1.00 67.31 120 GLY A CA 1
ATOM 979 C C . GLY A 1 120 ? -3.969 2.014 68.495 1.00 66.40 120 GLY A C 1
ATOM 980 O O . GLY A 1 120 ? -3.857 2.544 67.393 1.00 71.37 120 GLY A O 1
ATOM 981 N N . ASN A 1 121 ? -4.189 2.708 69.607 1.00 68.58 121 ASN A N 1
ATOM 982 C CA . ASN A 1 121 ? -4.301 4.158 69.563 1.00 69.55 121 ASN A CA 1
ATOM 983 C C . ASN A 1 121 ? -3.198 4.693 68.654 1.00 66.13 121 ASN A C 1
ATOM 984 O O . ASN A 1 121 ? -2.018 4.409 68.841 1.00 61.72 121 ASN A O 1
ATOM 989 N N . PHE A 1 122 ? -3.591 5.444 67.639 1.00 60.44 122 PHE A N 1
ATOM 990 C CA . PHE A 1 122 ? -2.615 5.988 66.718 1.00 52.76 122 PHE A CA 1
ATOM 991 C C . PHE A 1 122 ? -1.836 7.162 67.305 1.00 51.54 122 PHE A C 1
ATOM 992 O O . PHE A 1 122 ? -2.417 8.107 6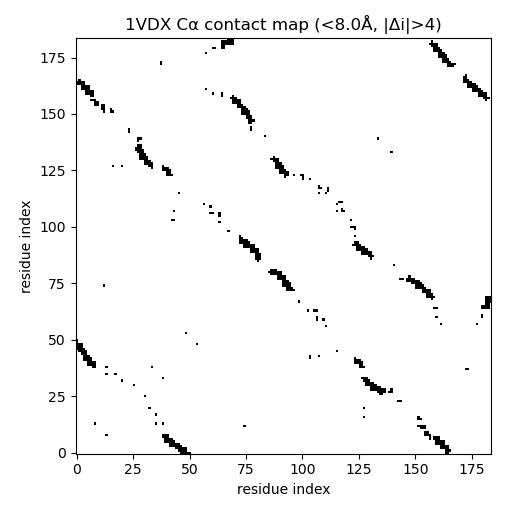7.849 1.00 49.83 122 PHE A O 1
ATOM 1000 N N . VAL A 1 123 ? -0.513 7.085 67.204 1.00 46.97 123 VAL A N 1
ATOM 1001 C CA . VAL A 1 123 ? 0.348 8.170 67.658 1.00 40.02 123 VAL A CA 1
ATOM 1002 C C . VAL A 1 123 ? 1.197 8.562 66.443 1.00 36.43 123 VAL A C 1
ATOM 1003 O O . VAL A 1 123 ? 2.004 7.765 65.967 1.00 39.89 123 VAL A O 1
ATOM 1007 N N . ALA A 1 124 ? 0.997 9.768 65.920 1.00 29.08 124 ALA A N 1
ATOM 1008 C CA . ALA A 1 124 ? 1.774 10.212 64.761 1.00 31.45 124 ALA A CA 1
ATOM 1009 C C . ALA A 1 124 ? 3.226 10.221 65.176 1.00 31.48 124 ALA A C 1
ATOM 1010 O O . ALA A 1 124 ? 3.597 10.922 66.118 1.00 37.57 124 ALA A O 1
ATOM 1012 N N . HIS A 1 125 ? 4.054 9.447 64.483 1.00 28.58 125 HIS A N 1
ATOM 1013 C CA . HIS A 1 125 ? 5.454 9.374 64.857 1.00 26.40 125 HIS A CA 1
ATOM 1014 C C . HIS A 1 125 ? 6.360 8.913 63.732 1.00 29.02 125 HIS A C 1
ATOM 1015 O O . HIS A 1 125 ? 5.914 8.300 62.762 1.00 26.95 125 HIS A O 1
ATOM 1022 N N . ILE A 1 126 ? 7.647 9.224 63.880 1.00 30.78 126 ILE A N 1
ATOM 1023 C CA . ILE A 1 126 ? 8.673 8.843 62.913 1.00 31.00 126 ILE A CA 1
ATOM 1024 C C . ILE A 1 126 ? 9.662 7.947 63.646 1.00 28.14 126 ILE A C 1
ATOM 1025 O O . ILE A 1 126 ? 10.518 8.430 64.382 1.00 35.51 126 ILE A O 1
ATOM 1030 N N . THR A 1 127 ? 9.547 6.646 63.465 1.00 27.32 127 THR A N 1
ATOM 1031 C CA . THR A 1 127 ? 10.460 5.746 64.142 1.00 24.45 127 THR A CA 1
ATOM 1032 C C . THR A 1 127 ? 11.874 6.064 63.681 1.00 21.54 127 THR A C 1
ATOM 1033 O O . THR A 1 127 ? 12.119 6.205 62.482 1.00 25.12 127 THR A O 1
ATOM 1037 N N . LEU A 1 128 ? 12.799 6.208 64.624 1.00 17.92 128 LEU A N 1
ATOM 1038 C CA . LEU A 1 128 ? 14.182 6.496 64.254 1.00 26.72 128 LEU A CA 1
ATOM 1039 C C . LEU A 1 128 ? 15.010 5.223 64.275 1.00 25.90 128 LEU A C 1
ATOM 1040 O O . LEU A 1 128 ? 15.999 5.120 63.547 1.00 26.21 128 LEU A O 1
ATOM 1045 N N . GLY A 1 129 ? 14.606 4.265 65.112 1.00 22.84 129 GLY A N 1
ATOM 1046 C CA . GLY A 1 129 ? 15.322 3.004 65.200 1.00 20.38 129 GLY A CA 1
ATOM 1047 C C . GLY A 1 129 ? 14.706 2.005 66.166 1.00 26.97 129 GLY A C 1
ATOM 1048 O O . GLY A 1 129 ? 13.829 2.333 66.968 1.00 23.69 129 GLY A O 1
ATOM 1049 N N . ARG A 1 130 ? 15.173 0.769 66.088 1.00 25.42 130 ARG A N 1
ATOM 1050 C CA . ARG A 1 130 ? 14.676 -0.270 66.961 1.00 30.29 130 ARG A CA 1
ATOM 1051 C C . ARG A 1 130 ? 15.827 -0.960 67.685 1.00 29.28 130 ARG A C 1
ATOM 1052 O O . ARG A 1 130 ? 16.826 -1.359 67.077 1.00 25.59 130 ARG A O 1
ATOM 1060 N N . VAL A 1 131 ? 15.669 -1.093 68.998 1.00 29.28 131 VAL A N 1
ATOM 1061 C CA . VAL A 1 131 ? 16.676 -1.712 69.849 1.00 31.86 131 VAL A CA 1
ATOM 1062 C C . VAL A 1 131 ? 16.632 -3.229 69.805 1.00 34.32 131 VAL A C 1
ATOM 1063 O O . VAL A 1 131 ? 15.600 -3.838 70.091 1.00 42.05 131 VAL A O 1
ATOM 1067 N N . LYS A 1 132 ? 17.753 -3.838 69.444 1.00 35.02 132 LYS A N 1
ATOM 1068 C CA . LYS A 1 132 ? 17.844 -5.290 69.396 1.00 33.68 132 LYS A CA 1
ATOM 1069 C C . LYS A 1 132 ? 18.135 -5.829 70.794 1.00 29.03 132 LYS A C 1
ATOM 1070 O O . LYS A 1 132 ? 17.720 -6.930 71.132 1.00 28.79 132 LYS A O 1
ATOM 1076 N N . PHE A 1 133 ? 18.843 -5.027 71.588 1.00 29.76 133 PHE A N 1
ATOM 1077 C CA . PHE A 1 133 ? 19.181 -5.329 72.980 1.00 36.54 133 PHE A CA 1
ATOM 1078 C C . PHE A 1 133 ? 19.967 -4.156 73.568 1.00 32.10 133 PHE A C 1
ATOM 1079 O O . PHE A 1 133 ? 20.728 -3.506 72.869 1.00 33.50 133 PHE A O 1
ATOM 1087 N N . VAL A 1 134 ? 19.751 -3.888 74.850 1.00 35.79 134 VAL A N 1
ATOM 1088 C CA . VAL A 1 134 ? 20.405 -2.796 75.568 1.00 37.73 134 VAL A CA 1
ATOM 1089 C C . VAL A 1 134 ? 21.763 -3.218 76.137 1.00 40.75 134 VAL A C 1
ATOM 1090 O O . VAL A 1 134 ? 21.920 -4.333 76.624 1.00 49.79 134 VAL A O 1
ATOM 1094 N N . LYS A 1 135 ? 22.738 -2.318 76.075 1.00 40.95 135 LYS A N 1
ATOM 1095 C CA . LYS A 1 135 ? 24.077 -2.587 76.589 1.00 42.72 135 LYS A CA 1
ATOM 1096 C C . LYS A 1 135 ? 24.228 -1.935 77.958 1.00 47.01 135 LYS A C 1
ATOM 1097 O O . LYS A 1 135 ? 24.527 -2.602 78.950 1.00 51.83 135 LYS A O 1
ATOM 1103 N N . ASP A 1 136 ? 24.014 -0.626 78.000 1.00 47.52 136 ASP A N 1
ATOM 1104 C CA . ASP A 1 136 ? 24.101 0.144 79.233 1.00 49.68 136 ASP A CA 1
ATOM 1105 C C . ASP A 1 136 ? 22.805 0.933 79.404 1.00 51.02 136 ASP A C 1
ATOM 1106 O O . ASP A 1 136 ? 22.624 1.993 78.796 1.00 51.98 136 ASP A O 1
ATOM 1111 N N . LYS A 1 137 ? 21.902 0.405 80.222 1.00 51.12 137 LYS A N 1
ATOM 1112 C CA . LYS A 1 137 ? 20.621 1.052 80.453 1.00 53.20 137 LYS A CA 1
ATOM 1113 C C . LYS A 1 137 ? 20.719 2.493 80.966 1.00 53.26 137 LYS A C 1
ATOM 1114 O O . LYS A 1 137 ? 20.032 3.373 80.445 1.00 60.02 137 LYS A O 1
ATOM 1120 N N . LEU A 1 138 ? 21.542 2.745 81.986 1.00 51.41 138 LEU A N 1
ATOM 1121 C CA . LEU A 1 138 ? 21.677 4.109 82.506 1.00 47.45 138 LEU A CA 1
ATOM 1122 C C . LEU A 1 138 ? 22.060 5.049 81.362 1.00 44.99 138 LEU A C 1
ATOM 1123 O O . LEU A 1 138 ? 21.522 6.154 81.238 1.00 42.89 138 LEU A O 1
ATOM 1128 N N . GLY A 1 139 ? 22.990 4.596 80.527 1.00 39.33 139 GLY A N 1
ATOM 1129 C CA . GLY A 1 139 ? 23.439 5.393 79.397 1.00 38.10 139 GLY A CA 1
ATOM 1130 C C . GLY A 1 139 ? 22.354 5.728 78.381 1.00 41.65 139 GLY A C 1
ATOM 1131 O O . GLY A 1 139 ? 22.177 6.904 78.015 1.00 32.62 139 GLY A O 1
ATOM 1132 N N . LEU A 1 140 ? 21.641 4.702 77.912 1.00 37.49 140 LEU A N 1
ATOM 1133 C CA . LEU A 1 140 ? 20.576 4.893 76.927 1.00 42.81 140 LEU A CA 1
ATOM 1134 C C . LEU A 1 140 ? 19.536 5.867 77.450 1.00 43.65 140 LEU A C 1
ATOM 1135 O O . LEU A 1 140 ? 19.254 6.893 76.838 1.00 46.51 140 LEU A O 1
ATOM 1140 N N . THR A 1 141 ? 18.968 5.519 78.594 1.00 42.97 141 THR A N 1
ATOM 1141 C CA . THR A 1 141 ? 17.954 6.324 79.255 1.00 44.80 141 THR A CA 1
ATOM 1142 C C . THR A 1 141 ? 18.380 7.794 79.439 1.00 43.57 141 THR A C 1
ATOM 1143 O O . THR A 1 141 ? 17.577 8.692 79.242 1.00 42.36 141 THR A O 1
ATOM 1147 N N . MET A 1 142 ? 19.633 8.043 79.806 1.00 46.98 142 MET A N 1
ATOM 1148 C CA . MET A 1 142 ? 20.107 9.417 79.982 1.00 43.83 142 MET A CA 1
ATOM 1149 C C . MET A 1 142 ? 20.320 10.056 78.616 1.00 40.57 142 MET A C 1
ATOM 1150 O O . MET A 1 142 ? 20.056 11.239 78.417 1.00 31.69 142 MET A O 1
ATOM 1155 N N . LYS A 1 143 ? 20.813 9.270 77.668 1.00 40.05 143 LYS A N 1
ATOM 1156 C CA . LYS A 1 143 ? 21.029 9.784 76.320 1.00 40.40 143 LYS A CA 1
ATOM 1157 C C . LYS A 1 143 ? 19.671 10.204 75.724 1.00 41.09 143 LYS A C 1
ATOM 1158 O O . LYS A 1 143 ? 19.519 11.309 75.198 1.00 37.87 143 LYS A O 1
ATOM 1164 N N . LEU A 1 144 ? 18.683 9.320 75.827 1.00 35.98 144 LEU A N 1
ATOM 1165 C CA . LEU A 1 144 ? 17.363 9.595 75.284 1.00 40.42 144 LEU A CA 1
ATOM 1166 C C . LEU A 1 144 ? 16.645 10.720 76.008 1.00 40.20 144 LEU A C 1
ATOM 1167 O O . LEU A 1 144 ? 15.921 11.494 75.387 1.00 40.08 144 LEU A O 1
ATOM 1172 N N . LYS A 1 145 ? 16.826 10.803 77.319 1.00 37.98 145 LYS A N 1
ATOM 1173 C CA . LYS A 1 145 ? 16.176 11.856 78.074 1.00 43.86 145 LYS A CA 1
ATOM 1174 C C . LYS A 1 145 ? 16.712 13.218 77.677 1.00 44.45 145 LYS A C 1
ATOM 1175 O O . LYS A 1 145 ? 15.992 14.209 77.748 1.00 50.11 145 LYS A O 1
ATOM 1181 N N . GLU A 1 146 ? 17.962 13.282 77.234 1.00 39.86 146 GLU A N 1
ATOM 1182 C CA . GLU A 1 146 ? 18.508 14.574 76.848 1.00 46.71 146 GLU A CA 1
ATOM 1183 C C . GLU A 1 146 ? 17.903 15.030 75.521 1.00 46.63 146 GLU A C 1
ATOM 1184 O O . GLU A 1 146 ? 18.101 16.166 75.090 1.00 46.75 146 GLU A O 1
ATOM 1190 N N . LEU A 1 147 ? 17.141 14.142 74.892 1.00 44.37 147 LEU A N 1
ATOM 1191 C CA . LEU A 1 147 ? 16.489 14.447 73.620 1.00 41.43 147 LEU A CA 1
ATOM 1192 C C . LEU A 1 147 ? 14.969 14.489 73.779 1.00 39.27 147 LEU A C 1
ATOM 1193 O O . LEU A 1 147 ? 14.245 14.609 72.791 1.00 34.75 147 LEU A O 1
ATOM 1198 N N . ALA A 1 148 ? 14.491 14.416 75.020 1.00 27.95 148 ALA A N 1
ATOM 1199 C CA . ALA A 1 148 ? 13.056 14.406 75.286 1.00 34.63 148 ALA A CA 1
ATOM 1200 C C . ALA A 1 148 ? 12.225 15.459 74.544 1.00 37.17 148 ALA A C 1
ATOM 1201 O O . ALA A 1 148 ? 11.222 15.130 73.924 1.00 38.44 148 ALA A O 1
ATOM 1203 N N . ASN A 1 149 ? 12.650 16.714 74.586 1.00 35.80 149 ASN A N 1
ATOM 1204 C CA . ASN A 1 149 ? 11.899 17.787 73.950 1.00 37.25 149 ASN A CA 1
ATOM 1205 C C . ASN A 1 149 ? 12.525 18.391 72.696 1.00 40.86 149 ASN A C 1
ATOM 1206 O O . ASN A 1 149 ? 12.084 19.442 72.229 1.00 40.95 149 ASN A O 1
ATOM 1211 N N . GLU A 1 150 ? 13.547 17.738 72.152 1.00 43.19 150 GLU A N 1
ATOM 1212 C CA . GLU A 1 150 ? 14.217 18.243 70.956 1.00 43.80 150 GLU A CA 1
ATOM 1213 C C . GLU A 1 150 ? 13.273 18.655 69.843 1.00 40.19 150 GLU A C 1
ATOM 1214 O O . GLU A 1 150 ? 12.330 17.935 69.515 1.00 38.95 150 GLU A O 1
ATOM 1220 N N . ASP A 1 151 ? 13.539 19.821 69.263 1.00 41.42 151 ASP A N 1
ATOM 1221 C CA . ASP A 1 151 ? 12.765 20.332 68.134 1.00 42.90 151 ASP A CA 1
ATOM 1222 C C . ASP A 1 151 ? 13.659 20.059 66.925 1.00 39.29 151 ASP A C 1
ATOM 1223 O O . ASP A 1 151 ? 14.675 20.720 66.732 1.00 44.15 151 ASP A O 1
ATOM 1228 N N . PHE A 1 152 ? 13.292 19.071 66.121 1.00 35.14 152 PHE A N 1
ATOM 1229 C CA . PHE A 1 152 ? 14.108 18.692 64.969 1.00 35.56 152 PHE A CA 1
ATOM 1230 C C . PHE A 1 152 ? 13.797 19.462 63.699 1.00 34.18 152 PHE A C 1
ATOM 1231 O O . PHE A 1 152 ? 14.540 19.396 62.726 1.00 35.77 152 PHE A O 1
ATOM 1239 N N . GLY A 1 153 ? 12.702 20.205 63.719 1.00 35.55 153 GLY A N 1
ATOM 1240 C CA . GLY A 1 153 ? 12.322 20.962 62.551 1.00 28.35 153 GLY A CA 1
ATOM 1241 C C . GLY A 1 153 ? 10.891 20.668 62.155 1.00 33.15 153 GLY A C 1
ATOM 1242 O O . GLY A 1 153 ? 10.138 19.995 62.860 1.00 31.56 153 GLY A O 1
ATOM 1243 N N . SER A 1 154 ? 10.505 21.183 61.004 1.00 33.93 154 SER A N 1
ATOM 1244 C CA . SER A 1 154 ? 9.163 20.970 60.533 1.00 36.67 154 SER A CA 1
ATOM 1245 C C . SER A 1 154 ? 9.195 20.768 59.036 1.00 30.44 154 SER A C 1
ATOM 1246 O O . SER A 1 154 ? 10.185 21.085 58.374 1.00 27.35 154 SER A O 1
ATOM 1249 N N . PHE A 1 155 ? 8.113 20.201 58.519 1.00 31.54 155 PHE A N 1
ATOM 1250 C CA . PHE A 1 155 ? 7.955 19.961 57.090 1.00 29.28 155 PHE A CA 1
ATOM 1251 C C . PHE A 1 155 ? 6.485 20.192 56.802 1.00 37.01 155 PHE A C 1
ATOM 1252 O O . PHE A 1 155 ? 5.702 20.406 57.723 1.00 43.16 155 PHE A O 1
ATOM 1260 N N . VAL A 1 156 ? 6.109 20.158 55.532 1.00 43.20 156 VAL A N 1
ATOM 1261 C CA . VAL A 1 156 ? 4.721 20.359 55.151 1.00 44.24 156 VAL A CA 1
ATOM 1262 C C . VAL A 1 156 ? 4.027 19.047 54.765 1.00 46.12 156 VAL A C 1
ATOM 1263 O O . VAL A 1 156 ? 4.416 18.392 53.796 1.00 43.06 156 VAL A O 1
ATOM 1267 N N . VAL A 1 157 ? 3.013 18.654 55.531 1.00 42.31 157 VAL A N 1
ATOM 1268 C CA . VAL A 1 157 ? 2.266 17.446 55.200 1.00 37.13 157 VAL A CA 1
ATOM 1269 C C . VAL A 1 157 ? 1.529 17.823 53.920 1.00 40.87 157 VAL A C 1
ATOM 1270 O O . VAL A 1 157 ? 0.577 18.605 53.953 1.00 40.20 157 VAL A O 1
ATOM 1274 N N . ASP A 1 158 ? 1.974 17.291 52.786 1.00 39.44 158 ASP A N 1
ATOM 1275 C CA . ASP A 1 158 ? 1.344 17.659 51.529 1.00 43.93 158 ASP A CA 1
ATOM 1276 C C . ASP A 1 158 ? 0.824 16.510 50.699 1.00 40.90 158 ASP A C 1
ATOM 1277 O O . ASP A 1 158 ? 0.137 16.721 49.706 1.00 44.01 158 ASP A O 1
ATOM 1282 N N . ALA A 1 159 ? 1.144 15.290 51.098 1.00 35.74 159 ALA A N 1
ATOM 1283 C CA . ALA A 1 159 ? 0.687 14.142 50.337 1.00 35.08 159 ALA A CA 1
ATOM 1284 C C . ALA A 1 159 ? 0.577 12.891 51.201 1.00 38.96 159 ALA A C 1
ATOM 1285 O O . ALA A 1 159 ? 1.113 12.826 52.312 1.00 41.91 159 ALA A O 1
ATOM 1287 N N . ILE A 1 160 ? -0.134 11.909 50.674 1.00 36.07 160 ILE A N 1
ATOM 1288 C CA . ILE A 1 160 ? -0.319 10.645 51.342 1.00 41.11 160 ILE A CA 1
ATOM 1289 C C . ILE A 1 160 ? 0.180 9.598 50.323 1.00 39.55 160 ILE A C 1
ATOM 1290 O O . ILE A 1 160 ? -0.133 9.694 49.131 1.00 34.76 160 ILE A O 1
ATOM 1295 N N . GLU A 1 161 ? 0.989 8.643 50.758 1.00 38.68 161 GLU A N 1
ATOM 1296 C CA . GLU A 1 161 ? 1.508 7.661 49.822 1.00 38.40 161 GLU A CA 1
ATOM 1297 C C . GLU A 1 161 ? 1.217 6.221 50.192 1.00 37.89 161 GLU A C 1
ATOM 1298 O O . GLU A 1 161 ? 1.224 5.841 51.360 1.00 41.16 161 GLU A O 1
ATOM 1304 N N . LEU A 1 162 ? 0.949 5.424 49.170 1.00 33.16 162 LEU A N 1
ATOM 1305 C CA . LEU A 1 162 ? 0.732 4.002 49.349 1.00 30.00 162 LEU A CA 1
ATOM 1306 C C . LEU A 1 162 ? 2.074 3.418 48.961 1.00 30.73 162 LEU A C 1
ATOM 1307 O O . LEU A 1 162 ? 2.568 3.685 47.870 1.00 28.39 162 LEU A O 1
ATOM 1312 N N . LYS A 1 163 ? 2.681 2.641 49.849 1.00 33.59 163 LYS A N 1
ATOM 1313 C CA . LYS A 1 163 ? 3.981 2.075 49.542 1.00 34.62 163 LYS A CA 1
ATOM 1314 C C . LYS A 1 163 ? 4.132 0.564 49.668 1.00 38.25 163 LYS A C 1
ATOM 1315 O O . LYS A 1 163 ? 3.427 -0.110 50.428 1.00 34.11 163 LYS A O 1
ATOM 1321 N N . LYS A 1 164 ? 5.088 0.053 48.906 1.00 38.48 164 LYS A N 1
ATOM 1322 C CA . LYS A 1 164 ? 5.415 -1.362 48.873 1.00 43.45 164 LYS A CA 1
ATOM 1323 C C . LYS A 1 164 ? 6.792 -1.520 49.496 1.00 43.40 164 LYS A C 1
ATOM 1324 O O . LYS A 1 164 ? 7.721 -0.787 49.142 1.00 43.65 164 LYS A O 1
ATOM 1330 N N . SER A 1 165 ? 6.919 -2.461 50.425 1.00 39.86 165 SER A N 1
ATOM 1331 C CA . SER A 1 165 ? 8.195 -2.714 51.075 1.00 45.40 165 SER A CA 1
ATOM 1332 C C . SER A 1 165 ? 8.724 -4.075 50.646 1.00 44.61 165 SER A C 1
ATOM 1333 O O . SER A 1 165 ? 7.973 -5.045 50.554 1.00 49.11 165 SER A O 1
ATOM 1336 N N . THR A 1 166 ? 10.017 -4.127 50.354 1.00 46.50 166 THR A N 1
ATOM 1337 C CA . THR A 1 166 ? 10.676 -5.367 49.960 1.00 48.97 166 THR A CA 1
ATOM 1338 C C . THR A 1 166 ? 11.837 -5.559 50.917 1.00 53.48 166 THR A C 1
ATOM 1339 O O . THR A 1 166 ? 12.716 -4.708 51.014 1.00 52.78 166 THR A O 1
ATOM 1343 N N . LEU A 1 167 ? 11.834 -6.680 51.627 1.00 59.21 167 LEU A N 1
ATOM 1344 C CA . LEU A 1 167 ? 12.887 -6.982 52.591 1.00 63.12 167 LEU A CA 1
ATOM 1345 C C . LEU A 1 167 ? 14.097 -7.612 51.910 1.00 65.95 167 LEU A C 1
ATOM 1346 O O . LEU A 1 167 ? 13.986 -8.619 51.215 1.00 65.40 167 LEU A O 1
ATOM 1351 N N . THR A 1 168 ? 15.247 -6.983 52.117 1.00 69.92 168 THR A N 1
ATOM 1352 C CA . THR A 1 168 ? 16.521 -7.395 51.543 1.00 70.76 168 THR A CA 1
ATOM 1353 C C . THR A 1 168 ? 17.481 -7.653 52.697 1.00 77.76 168 THR A C 1
ATOM 1354 O O . THR A 1 168 ? 17.348 -7.043 53.758 1.00 79.41 168 THR A O 1
ATOM 1358 N N . PRO A 1 169 ? 18.451 -8.569 52.514 1.00 81.53 169 PRO A N 1
ATOM 1359 C CA . PRO A 1 169 ? 19.415 -8.873 53.567 1.00 83.72 169 PRO A CA 1
ATOM 1360 C C . PRO A 1 169 ? 19.585 -7.835 54.680 1.00 85.77 169 PRO A C 1
ATOM 1361 O O . PRO A 1 169 ? 19.074 -8.040 55.775 1.00 86.24 169 PRO A O 1
ATOM 1365 N N . LYS A 1 170 ? 20.275 -6.725 54.429 1.00 86.57 170 LYS A N 1
ATOM 1366 C CA . LYS A 1 170 ? 20.449 -5.748 55.504 1.00 90.62 170 LYS A CA 1
ATOM 1367 C C . LYS A 1 170 ? 19.458 -4.579 55.530 1.00 89.63 170 LYS A C 1
ATOM 1368 O O . LYS A 1 170 ? 19.464 -3.789 56.477 1.00 91.05 170 LYS A O 1
ATOM 1374 N N . GLY A 1 171 ? 18.593 -4.460 54.527 1.00 85.93 171 GLY A N 1
ATOM 1375 C CA . GLY A 1 171 ? 17.660 -3.348 54.560 1.00 81.33 171 GLY A CA 1
ATOM 1376 C C . GLY A 1 171 ? 16.402 -3.420 53.715 1.00 77.19 171 GLY A C 1
ATOM 1377 O O . GLY A 1 171 ? 16.429 -3.912 52.586 1.00 74.34 171 GLY A O 1
ATOM 1378 N N . PRO A 1 172 ? 15.272 -2.936 54.256 1.00 73.58 172 PRO A N 1
ATOM 1379 C CA . PRO A 1 172 ? 13.994 -2.936 53.545 1.00 68.70 172 PRO A CA 1
ATOM 1380 C C . PRO A 1 172 ? 14.028 -1.824 52.512 1.00 63.39 172 PRO A C 1
ATOM 1381 O O . PRO A 1 172 ? 14.412 -0.698 52.822 1.00 62.79 172 PRO A O 1
ATOM 1385 N N . ILE A 1 173 ? 13.639 -2.143 51.286 1.00 57.46 173 ILE A N 1
ATOM 1386 C CA . ILE A 1 173 ? 13.605 -1.149 50.231 1.00 54.65 173 ILE A CA 1
ATOM 1387 C C . ILE A 1 173 ? 12.153 -0.767 50.012 1.00 51.64 173 ILE A C 1
ATOM 1388 O O . ILE A 1 173 ? 11.301 -1.635 49.822 1.00 53.18 173 ILE A O 1
ATOM 1393 N N . TYR A 1 174 ? 11.874 0.531 50.047 1.00 49.92 174 TYR A N 1
ATOM 1394 C CA . TYR A 1 174 ? 10.519 1.021 49.842 1.00 49.57 174 TYR A CA 1
ATOM 1395 C C . TYR A 1 174 ? 10.314 1.542 48.420 1.00 48.50 174 TYR A C 1
ATOM 1396 O O . TYR A 1 174 ? 11.233 2.086 47.806 1.00 51.10 174 TYR A O 1
ATOM 1405 N N . GLU A 1 175 ? 9.104 1.353 47.902 1.00 44.29 175 GLU A N 1
ATOM 1406 C CA . GLU A 1 175 ? 8.742 1.805 46.566 1.00 38.69 175 GLU A CA 1
ATOM 1407 C C . GLU A 1 175 ? 7.382 2.483 46.623 1.00 38.01 175 GLU A C 1
ATOM 1408 O O . GLU A 1 175 ? 6.427 1.924 47.156 1.00 35.31 175 GLU A O 1
ATOM 1414 N N . THR A 1 176 ? 7.291 3.692 46.089 1.00 39.54 176 THR A N 1
ATOM 1415 C CA . THR A 1 176 ? 6.032 4.409 46.105 1.00 38.87 176 THR A CA 1
ATOM 1416 C C . THR A 1 176 ? 5.161 3.863 44.998 1.00 39.80 176 THR A C 1
ATOM 1417 O O . THR A 1 176 ? 5.541 3.888 43.825 1.00 43.00 176 THR A O 1
ATOM 1421 N N . LEU A 1 177 ? 3.995 3.354 45.379 1.00 38.18 177 LEU A N 1
ATOM 1422 C CA . LEU A 1 177 ? 3.051 2.811 44.413 1.00 41.89 177 LEU A CA 1
ATOM 1423 C C . LEU A 1 177 ? 2.092 3.898 43.910 1.00 41.07 177 LEU A C 1
ATOM 1424 O O . LEU A 1 177 ? 1.567 3.809 42.800 1.00 40.61 177 LEU A O 1
ATOM 1429 N N . ALA A 1 178 ? 1.862 4.915 44.732 1.00 40.10 178 ALA A N 1
ATOM 1430 C CA . ALA A 1 178 ? 0.964 6.005 44.371 1.00 42.26 178 ALA A CA 1
ATOM 1431 C C . ALA A 1 178 ? 1.082 7.133 45.382 1.00 43.56 178 ALA A C 1
ATOM 1432 O O . ALA A 1 178 ? 1.400 6.905 46.546 1.00 45.91 178 ALA A O 1
ATOM 1434 N N . ARG A 1 179 ? 0.835 8.352 44.925 1.00 43.00 179 ARG A N 1
ATOM 1435 C CA . ARG A 1 179 ? 0.907 9.513 45.793 1.00 43.82 179 ARG A CA 1
ATOM 1436 C C . ARG A 1 179 ? -0.364 10.331 45.606 1.00 40.39 179 ARG A C 1
ATOM 1437 O O . ARG A 1 179 ? -0.845 10.496 44.490 1.00 40.53 179 ARG A O 1
ATOM 1445 N N . PHE A 1 180 ? -0.910 10.828 46.708 1.00 39.01 180 PHE A N 1
ATOM 1446 C CA . PHE A 1 180 ? -2.121 11.630 46.666 1.00 40.54 180 PHE A CA 1
ATOM 1447 C C . PHE A 1 180 ? -1.869 12.917 47.430 1.00 43.45 180 PHE A C 1
ATOM 1448 O O . PHE A 1 180 ? -1.874 12.931 48.659 1.00 47.74 180 PHE A O 1
ATOM 1456 N N . GLU A 1 181 ? -1.623 13.996 46.692 1.00 45.86 181 GLU A N 1
ATOM 1457 C CA . GLU A 1 181 ? -1.371 15.297 47.302 1.00 48.25 181 GLU A CA 1
ATOM 1458 C C . GLU A 1 181 ? -2.641 15.725 48.021 1.00 49.27 181 GLU A C 1
ATOM 1459 O O . GLU A 1 181 ? -3.746 15.384 47.597 1.00 51.71 181 GLU A O 1
ATOM 1465 N N . LEU A 1 182 ? -2.488 16.470 49.109 1.00 51.98 182 LEU A N 1
ATOM 1466 C CA . LEU A 1 182 ? -3.642 16.937 49.864 1.00 53.33 182 LEU A CA 1
ATOM 1467 C C . LEU A 1 182 ? -4.169 18.218 49.226 1.00 57.07 182 LEU A C 1
ATOM 1468 O O . LEU A 1 182 ? -3.527 18.806 48.352 1.00 53.75 182 LEU A O 1
ATOM 1473 N N . SER A 1 183 ? -5.337 18.654 49.669 1.00 58.99 183 SER A N 1
ATOM 1474 C CA . SER A 1 183 ? -5.922 19.861 49.117 1.00 65.22 183 SER A CA 1
ATOM 1475 C C . SER A 1 183 ? -5.158 21.115 49.534 1.00 67.66 183 SER A C 1
ATOM 1476 O O . SER A 1 183 ? -4.033 21.047 50.042 1.00 68.10 183 SER A O 1
ATOM 1479 N N . GLU A 1 184 ? -5.780 22.257 49.263 1.00 72.12 184 GLU A N 1
ATOM 1480 C CA . GLU A 1 184 ? -5.265 23.567 49.633 1.00 74.08 184 GLU A CA 1
ATOM 1481 C C . GLU A 1 184 ? -6.552 24.373 49.765 1.00 73.99 184 GLU A C 1
ATOM 1482 O O . GLU A 1 184 ? -7.554 23.947 49.150 1.00 74.04 184 GLU A O 1
#

Secondary structure (DSSP, 8-state):
-EEEEEEE--HHHHHHHHHHHHHH-SSSEEEEEPPGGG-EEEEEEEEE--HHHHHHHHHHHHHHHTTSB-EEEEEEEEEEEE-SSSEEEEEEEEE--HHHHHHHHHHHHHHHTTT----SS---EEEEEEEEEES-HHHHHHHHHTTTT-EEEEEEE-EEEEEEEEEETTEEEEEEEEEEE-B-

InterPro domains:
  IPR004175 RNA 2',3'-cyclic phosphodiesterase [MF_01940] (1-182)
  IPR004175 RNA 2',3'-cyclic phosphodiesterase [PTHR35561] (1-183)
  IPR004175 RNA 2',3'-cyclic phosphodiesterase [TIGR02258] (1-182)
  IPR009097 Cyclic phosphodiesterase [SSF55144] (1-182)
  IPR014051 Phosphoesterase, HXTX [PF02834] (7-91)
  IPR014051 Phosphoesterase, HXTX [PF02834] (98-174)

Nearest PDB structures (foldseek):
  1vgj-assembly1_A  TM=9.814E-01  e=9.090E-33  Pyrococcus horikoshii
  2fyh-assembly1_A  TM=9.134E-01  e=1.899E-26  Pyrococcus furiosus DSM 3638
  1iuh-assembly1_A  TM=8.650E-01  e=2.945E-14  Thermus thermophilus
  5h7f-assembly1_A  TM=9.078E-01  e=5.851E-12  Deinococcus radiodurans
  4qak-assembly1_A  TM=8.537E-01  e=1.038E-10  Escherichia coli K-12